Protein AF-R1DLD0-F1 (afdb_monomer)

Solvent-accessible surface area (backbone atoms only — not comparable to full-atom values): 15613 Å² total; per-residue (Å²): 127,49,38,36,36,58,40,58,62,49,71,42,77,90,39,54,51,86,84,43,58,62,57,53,52,49,51,52,50,54,50,11,50,52,32,87,43,88,76,77,38,88,61,72,47,75,46,39,61,82,86,69,41,66,67,82,63,40,67,96,78,72,38,72,64,52,74,65,46,48,50,53,27,52,53,54,61,70,41,46,35,52,55,47,25,37,62,74,34,30,35,42,27,40,60,48,79,60,89,88,72,52,67,91,77,53,62,90,86,37,68,66,66,55,33,85,38,23,38,66,40,39,48,44,50,48,29,37,34,59,46,25,46,53,84,35,41,32,31,58,48,55,62,63,82,98,61,87,56,40,28,63,63,43,41,56,56,18,38,51,84,34,82,55,58,63,56,64,50,58,68,58,43,48,60,55,48,70,78,29,48,58,90,58,49,84,67,46,49,65,51,50,47,53,39,48,38,52,33,47,56,54,51,39,42,65,28,43,51,39,51,51,47,49,27,62,36,32,35,70,42,35,35,45,41,19,51,40,31,50,71,53,48,25,54,46,23,29,34,43,35,43,22,68,40,60,58,45,68,68,10,42,49,37,37,22,52,23,48,66,76,52,24,33,71,48,42,42,38,39,30,36,81,74,76,53,65,63,34,52,51,41,30,57,76,65,64,29,44,79,47,78,115

Radius of gyration: 20.27 Å; Cα contacts (8 Å, |Δi|>4): 512; chains: 1; bounding box: 47×44×55 Å

InterPro domains:
  IPR032675 Leucine-rich repeat domain superfamily [G3DSA:3.80.10.10] (200-285)

Secondary structure (DSSP, 8-state):
--EEEEE---SSSS-S-TTSHHHHHHHHHHHHHHSSSTTS-S--EEE-HHHHSPPPPBGGGTB---HHHHHHHHHHHHHHHHHHHSTT-EEEE--SPPTT--GGGSPTT-----GGGBHHHHHHHHHHHTT--GGGEEEGGGPPTTPPP-HHHHHHHHH-TT-SPPP--HHHHHHHHHTSB-SSHHHHHHHHHHHHHHHHHHHHHH-SEEE--SS---HHHHHHHHHHHHTT--TT--EEE-TTS---HHHHHHHHHHHHTT-STT--EEE-S---HHHHHHHHHHT-EEE--

Sequence (293 aa):
LPVAALSYPWLTKDHPDPLGANLTRVARALKALLTDNNGMITRLGVFWDFGSLHQHPDPPNGVLRTEEQNALFKQGLGCLGTLYSHKHTWVLRLTSFPDGHKAEEQAEGTNVAKYFHRGWCFTEQCWAGLTKAGYLSLDLGKMRDGVKYDCDSLIDDCTQAGGRRPPLLPSAFAAELEKKSFTNGKDDKPLVKRLYEAAFNEQFGKATALLYQDLGWGDAEAAQLAEVLASGAAPRLETLYLNENEIGDEGCKALAAALKEGAAPSLKARVDNTEQPELVAVCKKRGIHLSRF

Foldseek 3Di:
DAEEEEQEAQLAPPGRCPPCQVVVLVVLLVVQQCPPPVPPDPDYHYHDPVVNAQDDADVVVPRDADPVSVVRRVVVLLCLLVQLQPQRHAYEYAQDDDPPRDLVPYD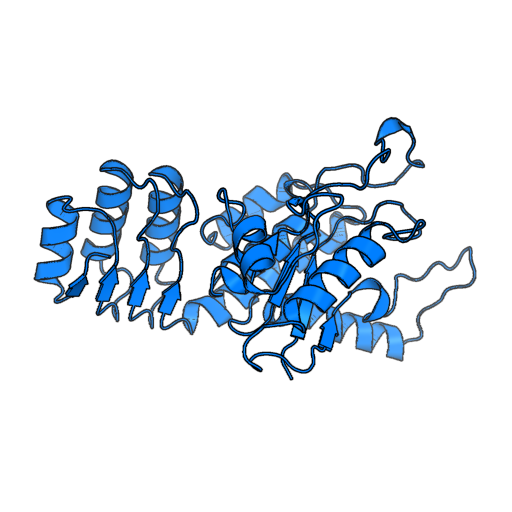PLRDSDGQCQALRSVLSLLSNQQAYALLRYFHSNQDDPPDRHHSVNRSVRRSADQPRAHHADLVRSLVSSVRHDDSPCVPVSVVSSVSSNVSLLVNQCPHQEHHQARNQDELVRLLRNLVCQLVQSRQNHAEYEHANYHYDLNSLVSNLVSLQNCGNVNHAEYEYDDPNPSSVVSCVVSNHHYDYD

Nearest PDB structures (foldseek):
  4k17-assembly1_A  TM=6.949E-01  e=1.358E-02  Mus musculus
  4z8g-assembly1_A  TM=6.742E-01  e=2.538E-02  Homo sapiens
  4kxf-assembly5_H  TM=3.199E-01  e=4.001E-02  Mus musculus
  4kxf-assembly4_F  TM=3.322E-01  e=8.382E-02  Mus musculus
  4kxf-assembly6_L  TM=3.172E-01  e=6.676E-02  Mus musculus

pLDDT: mean 92.96, std 5.92, range [58.47, 98.5]

Organism: Emiliania huxleyi (NCBI:txid2903)

Mean predicted aligned error: 4.26 Å

Structure (mmCIF, N/CA/C/O backbone):
data_AF-R1DLD0-F1
#
_entry.id   AF-R1DLD0-F1
#
loop_
_atom_site.group_PDB
_atom_site.id
_atom_site.type_symbol
_atom_site.label_atom_id
_atom_site.label_alt_id
_atom_site.label_comp_id
_atom_site.label_asym_id
_atom_site.label_entity_id
_atom_site.label_seq_id
_atom_site.pdbx_PDB_ins_code
_atom_site.Cartn_x
_atom_site.Cartn_y
_atom_site.Cartn_z
_atom_site.occupancy
_atom_site.B_iso_or_equiv
_atom_site.auth_seq_id
_atom_site.auth_comp_id
_atom_site.auth_asym_id
_atom_site.auth_atom_id
_atom_site.pdbx_PDB_model_num
ATOM 1 N N . LEU A 1 1 ? -12.481 6.623 -14.554 1.00 83.50 1 LEU A N 1
ATOM 2 C CA . LEU A 1 1 ? -11.675 5.476 -15.026 1.00 83.50 1 LEU A CA 1
ATOM 3 C C . LEU A 1 1 ? -10.803 5.017 -13.863 1.00 83.50 1 LEU A C 1
ATOM 5 O O . LEU A 1 1 ? -10.078 5.869 -13.358 1.00 83.50 1 LEU A O 1
ATOM 9 N N . PRO A 1 2 ? -10.892 3.762 -13.391 1.00 90.88 2 PRO A N 1
ATOM 10 C CA . PRO A 1 2 ? -9.965 3.251 -12.384 1.00 90.88 2 PRO A CA 1
ATOM 11 C C . PRO A 1 2 ? -8.536 3.184 -12.947 1.00 90.88 2 PRO A C 1
ATOM 13 O O . PRO A 1 2 ? -8.346 2.990 -14.150 1.00 90.88 2 PRO A O 1
ATOM 16 N N . VAL A 1 3 ? -7.537 3.376 -12.085 1.00 95.19 3 VAL A N 1
ATOM 17 C CA . VAL A 1 3 ? -6.113 3.381 -12.457 1.00 95.19 3 VAL A CA 1
ATOM 18 C C . VAL A 1 3 ? -5.395 2.255 -11.724 1.00 95.19 3 VAL A C 1
ATOM 20 O O . VAL A 1 3 ? -5.633 2.070 -10.533 1.00 95.19 3 VAL A O 1
ATOM 23 N N . ALA A 1 4 ? -4.522 1.533 -12.423 1.00 96.69 4 ALA A N 1
ATOM 24 C CA . ALA A 1 4 ? -3.599 0.553 -11.869 1.00 96.69 4 ALA A CA 1
ATOM 25 C C . ALA A 1 4 ? -2.161 1.073 -11.958 1.00 96.69 4 ALA A C 1
ATOM 27 O O . ALA A 1 4 ? -1.644 1.269 -13.054 1.00 96.69 4 ALA A O 1
ATOM 28 N N . ALA A 1 5 ? -1.533 1.309 -10.810 1.00 97.81 5 ALA A N 1
ATOM 29 C CA . ALA A 1 5 ? -0.138 1.705 -10.688 1.00 97.81 5 ALA A CA 1
ATOM 30 C C . ALA A 1 5 ? 0.748 0.476 -10.448 1.00 97.81 5 ALA A C 1
ATOM 32 O O . ALA A 1 5 ? 0.432 -0.365 -9.602 1.00 97.81 5 ALA A O 1
ATOM 33 N N . LEU A 1 6 ? 1.849 0.365 -11.189 1.00 97.94 6 LEU A N 1
ATOM 34 C CA . LEU A 1 6 ? 2.792 -0.744 -11.060 1.00 97.94 6 LEU A CA 1
ATOM 35 C C . LEU A 1 6 ? 3.939 -0.381 -10.127 1.00 97.94 6 LEU A C 1
ATOM 37 O O . LEU A 1 6 ? 4.664 0.563 -10.401 1.00 97.94 6 LEU A O 1
ATOM 41 N N . SER A 1 7 ? 4.161 -1.189 -9.095 1.00 97.25 7 SER A N 1
ATOM 42 C CA . SER A 1 7 ? 5.355 -1.104 -8.253 1.00 97.25 7 SER A CA 1
ATOM 43 C C . SER A 1 7 ? 6.247 -2.307 -8.514 1.00 97.25 7 SER A C 1
ATOM 45 O O . SER A 1 7 ? 5.821 -3.452 -8.343 1.00 97.25 7 SER A O 1
ATOM 47 N N . TYR A 1 8 ? 7.482 -2.076 -8.947 1.00 96.44 8 TYR A N 1
ATOM 48 C CA . TYR A 1 8 ? 8.338 -3.154 -9.432 1.00 96.44 8 TYR A CA 1
ATOM 49 C C . TYR A 1 8 ? 9.828 -2.791 -9.359 1.00 96.44 8 TYR A C 1
ATOM 51 O O . TYR A 1 8 ? 10.192 -1.614 -9.392 1.00 96.44 8 TYR A O 1
ATOM 59 N N . PRO A 1 9 ? 10.722 -3.788 -9.252 1.00 94.44 9 PRO A N 1
ATOM 60 C CA . PRO A 1 9 ? 12.151 -3.559 -9.331 1.00 94.44 9 PRO A CA 1
ATOM 61 C C . PRO A 1 9 ? 12.578 -3.466 -10.800 1.00 94.44 9 PRO A C 1
ATOM 63 O O . PRO A 1 9 ? 12.218 -4.319 -11.608 1.00 94.44 9 PRO A O 1
ATOM 66 N N . TRP A 1 10 ? 13.408 -2.482 -11.143 1.00 93.75 10 TRP A N 1
ATOM 67 C CA . TRP A 1 10 ? 14.125 -2.518 -12.418 1.00 93.75 10 TRP A CA 1
ATOM 68 C C . TRP A 1 10 ? 15.053 -3.737 -12.457 1.00 93.75 10 TRP A C 1
ATOM 70 O O . TRP A 1 10 ? 15.881 -3.901 -11.552 1.00 93.75 10 TRP A O 1
ATOM 80 N N . LEU A 1 11 ? 14.894 -4.583 -13.480 1.00 93.06 11 LEU A N 1
ATOM 81 C CA . LEU A 1 11 ? 15.682 -5.808 -13.646 1.00 93.06 11 LEU A CA 1
ATOM 82 C C . LEU A 1 11 ? 17.113 -5.528 -14.104 1.00 93.06 11 LEU A C 1
ATOM 84 O O . LEU A 1 11 ? 18.017 -6.264 -13.734 1.00 93.06 11 LEU A O 1
ATOM 88 N N . THR A 1 12 ? 17.323 -4.464 -14.876 1.00 90.62 12 THR A N 1
ATOM 89 C CA . THR A 1 12 ? 18.653 -4.034 -15.328 1.00 90.62 12 THR A CA 1
ATOM 90 C C . THR A 1 12 ? 18.823 -2.536 -15.124 1.00 90.62 12 THR A C 1
ATOM 92 O O . THR A 1 12 ? 17.862 -1.835 -14.803 1.00 90.62 12 THR A O 1
ATOM 95 N N . LYS A 1 13 ? 20.047 -2.038 -15.307 1.00 85.88 13 LYS A N 1
ATOM 96 C CA . LYS A 1 13 ? 20.347 -0.604 -15.258 1.00 85.88 13 LYS A CA 1
ATOM 97 C C . LYS A 1 13 ? 19.586 0.199 -16.321 1.00 85.88 13 LYS A C 1
ATOM 99 O O . LYS A 1 13 ? 19.064 1.262 -16.000 1.00 85.88 13 LYS A O 1
ATOM 104 N N . ASP A 1 14 ? 19.520 -0.314 -17.547 1.00 84.44 14 ASP A N 1
ATOM 105 C CA . ASP A 1 14 ? 19.073 0.470 -18.706 1.00 84.44 14 ASP A CA 1
ATOM 106 C C . ASP A 1 14 ? 17.590 0.264 -19.031 1.00 84.44 14 ASP A C 1
ATOM 108 O O . ASP A 1 14 ? 16.941 1.151 -19.581 1.00 84.44 14 ASP A O 1
ATOM 112 N N . HIS A 1 15 ? 17.032 -0.897 -18.677 1.00 90.06 15 HIS A N 1
ATOM 113 C CA . HIS A 1 15 ? 15.625 -1.196 -18.913 1.00 90.06 15 HIS A CA 1
ATOM 114 C C . HIS A 1 15 ? 14.999 -1.967 -17.740 1.00 90.06 15 HIS A C 1
ATOM 116 O O . HIS A 1 15 ? 15.596 -2.927 -17.230 1.00 90.06 15 HIS A O 1
ATOM 122 N N . PRO A 1 16 ? 13.771 -1.615 -17.321 1.00 92.81 16 PRO A N 1
ATOM 123 C CA . PRO A 1 16 ? 13.126 -2.271 -16.193 1.00 92.81 16 PRO A CA 1
ATOM 124 C C . PRO A 1 16 ? 12.746 -3.729 -16.449 1.00 92.81 16 PRO A C 1
ATOM 126 O O . PRO A 1 16 ? 12.697 -4.501 -15.500 1.00 92.81 16 PRO A O 1
ATOM 129 N N . ASP A 1 17 ? 12.462 -4.103 -17.697 1.00 94.62 17 ASP A N 1
ATOM 130 C CA . ASP A 1 17 ? 12.002 -5.446 -18.079 1.00 94.62 17 ASP A CA 1
ATOM 131 C C . ASP A 1 17 ? 12.454 -5.835 -19.503 1.00 94.62 17 ASP A C 1
ATOM 133 O O . ASP A 1 17 ? 11.646 -5.839 -20.430 1.00 94.62 17 ASP A O 1
ATOM 137 N N . PRO A 1 18 ? 13.760 -6.056 -19.743 1.00 92.56 18 PRO A N 1
ATOM 138 C CA . PRO A 1 18 ? 14.314 -6.190 -21.099 1.00 92.56 18 PRO A CA 1
ATOM 139 C C . PRO A 1 18 ? 13.765 -7.388 -21.886 1.00 92.56 18 PRO A C 1
ATOM 141 O O . PRO A 1 18 ? 13.748 -7.356 -23.112 1.00 92.56 18 PRO A O 1
ATOM 144 N N . LEU A 1 19 ? 13.310 -8.436 -21.193 1.00 93.38 19 LEU A N 1
ATOM 145 C CA . LEU A 1 19 ? 12.756 -9.647 -21.805 1.00 93.38 19 LEU A CA 1
ATOM 146 C C . LEU A 1 19 ? 11.218 -9.681 -21.788 1.00 93.38 19 LEU A C 1
ATOM 148 O O . LEU A 1 19 ? 10.627 -10.662 -22.231 1.00 93.38 19 LEU A O 1
ATOM 152 N N . GLY A 1 20 ? 10.554 -8.638 -21.273 1.00 94.50 20 GLY A N 1
ATOM 153 C CA . GLY A 1 20 ? 9.089 -8.562 -21.233 1.00 94.50 20 GLY A CA 1
ATOM 154 C C . GLY A 1 20 ? 8.421 -9.555 -20.270 1.00 94.50 20 GLY A C 1
ATOM 155 O O . GLY A 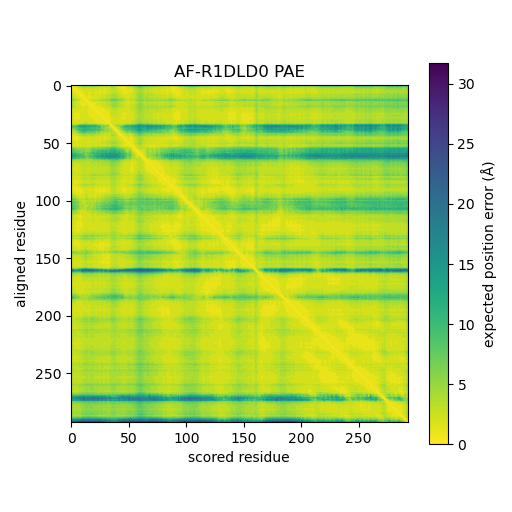1 20 ? 7.235 -9.872 -20.427 1.00 94.50 20 GLY A O 1
ATOM 156 N N . ALA A 1 21 ? 9.157 -10.089 -19.293 1.00 93.69 21 ALA A N 1
ATOM 157 C CA . ALA A 1 21 ? 8.639 -11.094 -18.370 1.00 93.69 21 ALA A CA 1
ATOM 158 C C . ALA A 1 21 ? 7.637 -10.476 -17.380 1.00 93.69 21 ALA A C 1
ATOM 160 O O . ALA A 1 21 ? 6.546 -11.019 -17.167 1.00 93.69 21 ALA A O 1
ATOM 161 N N . ASN A 1 22 ? 7.958 -9.296 -16.839 1.00 94.81 22 ASN A N 1
ATOM 162 C CA . ASN A 1 22 ? 7.040 -8.542 -15.987 1.00 94.81 22 ASN A CA 1
ATOM 163 C C . ASN A 1 22 ? 5.834 -8.032 -16.787 1.00 94.81 22 ASN A C 1
ATOM 165 O O . ASN A 1 22 ? 4.707 -8.141 -16.306 1.00 94.81 22 ASN A O 1
ATOM 169 N N . LEU A 1 23 ? 6.035 -7.556 -18.022 1.00 95.88 23 LEU A N 1
ATOM 170 C CA . LEU A 1 23 ? 4.953 -7.162 -18.929 1.00 95.88 23 LEU A CA 1
ATOM 171 C C . LEU A 1 23 ? 3.974 -8.317 -19.162 1.00 95.88 23 LEU A C 1
ATOM 173 O O . LEU A 1 23 ? 2.765 -8.122 -19.064 1.00 95.88 23 LEU A O 1
ATOM 177 N N . THR A 1 24 ? 4.480 -9.526 -19.414 1.00 95.75 24 THR A N 1
ATOM 178 C CA . THR A 1 24 ? 3.646 -10.722 -19.612 1.00 95.75 24 THR A CA 1
ATOM 179 C C . THR A 1 24 ? 2.811 -11.035 -18.369 1.00 95.75 24 THR A C 1
ATOM 181 O O . THR A 1 24 ? 1.606 -11.286 -18.469 1.00 95.75 24 THR A O 1
ATOM 184 N N . ARG A 1 25 ? 3.423 -10.977 -17.180 1.00 96.31 25 ARG A N 1
ATOM 185 C CA . ARG A 1 25 ? 2.734 -11.195 -15.899 1.00 96.31 25 ARG A CA 1
ATOM 186 C C . ARG A 1 25 ? 1.662 -10.130 -15.641 1.00 96.31 25 ARG A C 1
ATOM 188 O O . ARG A 1 25 ? 0.521 -10.473 -15.334 1.00 96.31 25 ARG A O 1
ATOM 195 N N . VAL A 1 26 ? 1.990 -8.856 -15.850 1.00 96.81 26 VAL A N 1
ATOM 196 C CA . VAL A 1 26 ? 1.054 -7.728 -15.717 1.00 96.81 26 VAL A CA 1
ATOM 197 C C . VAL A 1 26 ? -0.095 -7.844 -16.718 1.00 96.81 26 VAL A C 1
ATOM 199 O O . VAL A 1 26 ? -1.246 -7.661 -16.339 1.00 96.81 26 VAL A O 1
ATOM 202 N N . ALA A 1 27 ? 0.170 -8.213 -17.973 1.00 96.12 27 ALA A N 1
ATOM 203 C CA . ALA A 1 27 ? -0.868 -8.394 -18.986 1.00 96.12 27 ALA A CA 1
ATOM 204 C C . ALA A 1 27 ? -1.858 -9.509 -18.610 1.00 96.12 27 ALA A C 1
ATOM 206 O O . ALA A 1 27 ? -3.066 -9.339 -18.782 1.00 96.12 27 ALA A O 1
ATOM 207 N N . ARG A 1 28 ? -1.370 -10.626 -18.046 1.00 96.25 28 ARG A N 1
ATOM 208 C CA . ARG A 1 28 ? -2.227 -11.697 -17.504 1.00 96.25 28 ARG A CA 1
ATOM 209 C C . ARG A 1 28 ? -3.109 -11.181 -16.365 1.00 96.25 28 ARG A C 1
ATOM 211 O O . ARG A 1 28 ? -4.312 -11.426 -16.395 1.00 96.25 28 ARG A O 1
ATOM 218 N N . ALA A 1 29 ? -2.535 -10.440 -15.417 1.00 95.94 29 ALA A N 1
ATOM 219 C CA . ALA A 1 29 ? -3.273 -9.858 -14.296 1.00 95.94 29 ALA A CA 1
ATOM 220 C C . ALA A 1 29 ? -4.334 -8.848 -14.763 1.00 95.94 29 ALA A C 1
ATOM 222 O O . ALA A 1 29 ? -5.493 -8.946 -14.377 1.00 95.94 29 ALA A O 1
ATOM 223 N N . LEU A 1 30 ? -3.980 -7.917 -15.654 1.00 95.50 30 LEU A N 1
ATOM 224 C CA . LEU A 1 30 ? -4.922 -6.940 -16.208 1.00 95.50 30 LEU A CA 1
ATOM 225 C C . LEU A 1 30 ? -6.053 -7.617 -16.988 1.00 95.50 30 LEU A C 1
ATOM 227 O O . LEU A 1 30 ? -7.200 -7.195 -16.885 1.00 95.50 30 LEU A O 1
ATOM 231 N N . LYS A 1 31 ? -5.754 -8.682 -17.743 1.00 94.75 31 LYS A N 1
ATOM 232 C CA . LYS A 1 31 ? -6.784 -9.465 -18.432 1.00 94.75 31 LYS A CA 1
ATOM 233 C C . LYS A 1 31 ? -7.738 -10.123 -17.437 1.00 94.75 31 LYS A C 1
ATOM 235 O O . LYS A 1 31 ? -8.943 -10.039 -17.647 1.00 94.75 31 LYS A O 1
ATOM 240 N N . ALA A 1 32 ? -7.217 -10.732 -16.374 1.00 94.69 32 ALA A N 1
ATOM 241 C CA . ALA A 1 32 ? -8.025 -11.329 -15.314 1.00 94.69 32 ALA A CA 1
ATOM 242 C C . ALA A 1 32 ? -8.904 -10.278 -14.614 1.00 94.69 32 ALA A C 1
ATOM 244 O O . ALA A 1 32 ? -10.106 -10.474 -14.514 1.00 94.69 32 ALA A O 1
ATOM 245 N N . LEU A 1 33 ? -8.356 -9.106 -14.273 1.00 93.69 33 LEU A N 1
ATOM 246 C CA . LEU A 1 33 ? -9.124 -7.999 -13.686 1.00 93.69 33 LEU A CA 1
ATOM 247 C C . LEU A 1 33 ? -10.232 -7.457 -14.592 1.00 93.69 33 LEU A C 1
ATOM 249 O O . LEU A 1 33 ? -11.161 -6.845 -14.081 1.00 93.69 33 LEU A O 1
ATOM 253 N N . LEU A 1 34 ? -10.136 -7.623 -15.914 1.00 91.62 34 LEU A N 1
ATOM 254 C CA . LEU A 1 34 ? -11.151 -7.193 -16.887 1.00 91.62 34 LEU A CA 1
ATOM 255 C C . LEU A 1 34 ? -12.127 -8.316 -17.278 1.00 91.62 34 LEU A C 1
ATOM 257 O O . LEU A 1 34 ? -13.114 -8.044 -17.959 1.00 91.62 34 LEU A O 1
ATOM 261 N N . THR A 1 35 ? -11.849 -9.561 -16.887 1.00 86.38 35 THR A N 1
ATOM 262 C CA . THR A 1 35 ? -12.631 -10.748 -17.257 1.00 86.38 35 THR A CA 1
ATOM 263 C C . THR A 1 35 ? -13.429 -11.223 -16.046 1.00 86.38 35 THR A C 1
ATOM 265 O O . THR A 1 35 ? -12.899 -11.267 -14.943 1.00 86.38 35 THR A O 1
ATOM 268 N N . ASP A 1 36 ? -14.700 -11.571 -16.245 1.00 73.62 36 ASP A N 1
ATOM 269 C CA . ASP A 1 36 ? -15.553 -12.207 -15.228 1.00 73.62 36 ASP A CA 1
ATOM 270 C C . ASP A 1 36 ? -15.648 -11.449 -13.881 1.00 73.62 36 ASP A C 1
ATOM 272 O O . ASP A 1 36 ? -15.878 -12.032 -12.833 1.00 73.62 36 ASP A O 1
ATOM 276 N N . ASN A 1 37 ? -15.530 -10.115 -13.906 1.00 78.31 37 ASN A N 1
ATOM 277 C CA . ASN A 1 37 ? -15.595 -9.239 -12.723 1.00 78.31 37 ASN A CA 1
ATOM 278 C C . ASN A 1 37 ? -16.998 -8.661 -12.441 1.00 78.31 37 ASN A C 1
ATOM 280 O O . ASN A 1 37 ? -17.125 -7.558 -11.906 1.00 78.31 37 ASN A O 1
ATOM 284 N N . ASN A 1 38 ? -18.061 -9.327 -12.901 1.00 79.69 38 ASN A N 1
ATOM 285 C CA . ASN A 1 38 ? -19.448 -8.836 -12.830 1.00 79.69 38 ASN A CA 1
ATOM 286 C C . ASN A 1 38 ? -19.677 -7.430 -13.432 1.00 79.69 38 ASN A C 1
ATOM 288 O O . ASN A 1 38 ? -20.597 -6.713 -13.038 1.00 79.69 38 ASN A O 1
ATOM 292 N N . GLY A 1 39 ? -18.842 -7.009 -14.387 1.00 79.19 39 GLY A N 1
ATOM 293 C CA . GLY A 1 39 ? -18.913 -5.685 -15.008 1.00 79.19 39 GLY A CA 1
ATOM 294 C C . GLY A 1 39 ? -18.355 -4.552 -14.142 1.00 79.19 39 GLY A C 1
ATOM 295 O O . GLY A 1 39 ? -18.491 -3.387 -14.518 1.00 79.19 39 GLY A O 1
ATOM 296 N N . MET A 1 40 ? -17.707 -4.862 -13.012 1.00 79.94 40 MET A N 1
ATOM 297 C CA . MET A 1 40 ? -17.119 -3.864 -12.113 1.00 79.94 40 MET A CA 1
ATOM 298 C C . MET A 1 40 ? -16.028 -3.033 -12.795 1.00 79.94 40 MET A C 1
ATOM 300 O O . MET A 1 40 ? -15.900 -1.836 -12.527 1.00 79.94 40 MET A O 1
ATOM 304 N N . ILE A 1 41 ? -15.231 -3.654 -13.671 1.00 83.81 41 ILE A N 1
ATOM 305 C CA . ILE A 1 41 ? -14.101 -3.001 -14.334 1.00 83.81 41 ILE A CA 1
ATOM 306 C C . ILE A 1 41 ? -14.114 -3.346 -15.819 1.00 83.81 41 ILE A C 1
ATOM 308 O O . ILE A 1 41 ? -13.716 -4.424 -16.240 1.00 83.81 41 ILE A O 1
ATOM 312 N N . THR A 1 42 ? -14.534 -2.402 -16.650 1.00 87.31 42 THR A N 1
ATOM 313 C CA . THR A 1 42 ? -14.539 -2.585 -18.112 1.00 87.31 42 THR A CA 1
ATOM 314 C C . THR A 1 42 ? -13.335 -1.940 -18.792 1.00 87.31 42 THR A C 1
ATOM 316 O O . THR A 1 42 ? -13.043 -2.213 -19.954 1.00 87.31 42 THR A O 1
ATOM 319 N N . ARG A 1 43 ? -12.617 -1.066 -18.075 1.00 91.19 43 ARG A N 1
ATOM 320 C CA . ARG A 1 43 ? -11.432 -0.362 -18.568 1.00 91.19 43 ARG A CA 1
ATOM 321 C C . ARG A 1 43 ? -10.554 0.087 -17.406 1.00 91.19 43 ARG A C 1
ATOM 323 O O . ARG A 1 43 ? -11.071 0.573 -16.401 1.00 91.19 43 ARG A O 1
ATOM 330 N N . LEU A 1 44 ? -9.238 0.007 -17.588 1.00 91.81 44 LEU A N 1
ATOM 331 C CA . LEU A 1 44 ? -8.231 0.479 -16.638 1.00 91.81 44 LEU A CA 1
ATOM 332 C C . LEU A 1 44 ? -7.247 1.418 -17.334 1.00 91.81 44 LEU A C 1
ATOM 334 O O . LEU A 1 44 ? -6.797 1.139 -18.444 1.00 91.81 44 LEU A O 1
ATOM 338 N N . GLY A 1 45 ? -6.912 2.529 -16.680 1.00 95.75 45 GLY A N 1
ATOM 339 C CA . GLY A 1 45 ? -5.681 3.254 -16.987 1.00 95.75 45 GLY A CA 1
ATOM 340 C C . GLY A 1 45 ? -4.513 2.550 -16.303 1.00 95.75 45 GLY A C 1
ATOM 341 O O . GLY A 1 45 ? -4.642 2.171 -15.143 1.00 95.75 45 GLY A O 1
ATOM 342 N N . VAL A 1 46 ? -3.389 2.367 -16.990 1.00 96.50 46 VAL A N 1
ATOM 343 C CA . VAL A 1 46 ? -2.187 1.770 -16.391 1.00 96.50 46 VAL A CA 1
ATOM 344 C C . VAL A 1 46 ? -1.149 2.863 -16.213 1.00 96.50 46 VAL A C 1
ATOM 346 O O . VAL A 1 46 ? -0.722 3.475 -17.188 1.00 96.50 46 VAL A O 1
ATOM 349 N N . PHE A 1 47 ? -0.759 3.104 -14.966 1.00 97.44 47 PHE A N 1
ATOM 350 C CA . PHE A 1 47 ? 0.415 3.893 -14.644 1.00 97.44 47 PHE A CA 1
ATOM 351 C C . PHE A 1 47 ? 1.603 2.952 -14.470 1.00 97.44 47 PHE A C 1
ATOM 353 O O . PHE A 1 47 ? 1.719 2.223 -13.484 1.00 97.44 47 PHE A O 1
ATOM 360 N N . TRP A 1 48 ? 2.484 2.987 -15.457 1.00 96.00 48 TRP A N 1
ATOM 361 C CA . TRP A 1 48 ? 3.789 2.345 -15.424 1.00 96.00 48 TRP A CA 1
ATOM 362 C C . TRP A 1 48 ? 4.818 3.460 -15.523 1.00 96.00 48 TRP A C 1
ATOM 364 O O . TRP A 1 48 ? 4.953 4.040 -16.595 1.00 96.00 48 TRP A O 1
ATOM 374 N N . ASP A 1 49 ? 5.495 3.806 -14.429 1.00 94.00 49 ASP A N 1
ATOM 375 C CA . ASP A 1 49 ? 6.421 4.949 -14.346 1.00 94.00 49 ASP A CA 1
ATOM 376 C C . ASP A 1 49 ? 7.397 5.049 -15.539 1.00 94.00 49 ASP A C 1
ATOM 378 O O . ASP A 1 49 ? 7.537 6.127 -16.112 1.00 94.00 49 ASP A O 1
ATOM 382 N N . PHE A 1 50 ? 7.975 3.933 -15.994 1.00 93.38 50 PHE A N 1
ATOM 383 C CA . PHE A 1 50 ? 8.861 3.869 -17.157 1.00 93.38 50 PHE A CA 1
ATOM 384 C C . PHE A 1 50 ? 8.183 4.351 -18.450 1.00 93.38 50 PHE A C 1
ATOM 386 O O . PHE A 1 50 ? 8.763 5.112 -19.219 1.00 93.38 50 PHE A O 1
ATOM 393 N N . GLY A 1 51 ? 6.931 3.943 -18.674 1.00 92.56 51 GLY A N 1
ATOM 394 C CA . GLY A 1 51 ? 6.138 4.351 -19.839 1.00 92.56 51 GLY A CA 1
ATOM 395 C C . GLY A 1 51 ? 5.318 5.631 -19.640 1.00 92.56 51 GLY A C 1
ATOM 396 O O . GLY A 1 51 ? 4.768 6.153 -20.604 1.00 92.56 51 GLY A O 1
ATOM 397 N N . SER A 1 52 ? 5.205 6.127 -18.405 1.00 95.25 52 SER A N 1
ATOM 398 C CA . SER A 1 52 ? 4.294 7.224 -18.031 1.00 95.25 52 SER A CA 1
ATOM 399 C C . SER A 1 52 ? 5.025 8.512 -17.651 1.00 95.25 52 SER A C 1
ATOM 401 O O . SER A 1 52 ? 4.402 9.571 -17.611 1.00 95.25 52 SER A O 1
ATOM 403 N N . LEU A 1 53 ? 6.325 8.440 -17.353 1.00 94.62 53 LEU A N 1
ATOM 404 C CA . LEU A 1 53 ? 7.171 9.576 -16.991 1.00 94.62 53 LEU A CA 1
ATOM 405 C C . LEU A 1 53 ? 8.347 9.715 -17.967 1.00 94.62 53 LEU A C 1
ATOM 407 O O . LEU A 1 53 ? 8.808 8.739 -18.557 1.00 94.62 53 LEU A O 1
ATOM 411 N N . HIS A 1 54 ? 8.880 10.932 -18.111 1.00 93.25 54 HIS A N 1
ATOM 412 C CA . HIS A 1 54 ? 10.104 11.139 -18.889 1.00 93.25 54 HIS A CA 1
ATOM 413 C C . HIS A 1 54 ? 11.317 10.545 -18.169 1.00 93.25 54 HIS A C 1
ATOM 415 O O . HIS A 1 54 ? 11.674 10.994 -17.076 1.00 93.25 54 HIS A O 1
ATOM 421 N N . GLN A 1 55 ? 11.969 9.582 -18.817 1.00 88.69 55 GLN A N 1
ATOM 422 C CA . GLN A 1 55 ? 13.096 8.840 -18.257 1.00 88.69 55 GLN A CA 1
ATOM 423 C C . GLN A 1 55 ? 14.327 9.714 -18.005 1.00 88.69 55 GLN A C 1
ATOM 425 O O . GLN A 1 55 ? 14.441 10.833 -18.516 1.00 88.69 55 GLN A O 1
ATOM 430 N N . HIS A 1 56 ? 15.225 9.217 -17.151 1.00 82.31 56 HIS A N 1
ATOM 431 C CA . HIS A 1 56 ? 16.450 9.928 -16.805 1.00 82.31 56 HIS A CA 1
ATOM 432 C C . HIS A 1 56 ? 17.259 10.231 -18.079 1.00 82.31 56 HIS A C 1
ATOM 434 O O . HIS A 1 56 ? 17.355 9.362 -18.945 1.00 82.31 56 HIS A O 1
ATOM 440 N N . PRO A 1 57 ? 17.839 11.438 -18.222 1.00 83.50 57 PRO A N 1
ATOM 441 C CA . PRO A 1 57 ? 18.719 11.728 -19.341 1.00 83.50 57 PRO A CA 1
ATOM 442 C C . PRO A 1 57 ? 19.905 10.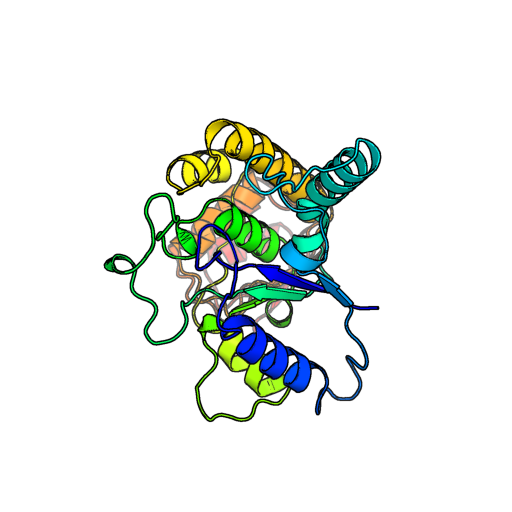765 -19.343 1.00 83.50 57 PRO A C 1
ATOM 444 O O . PRO A 1 57 ? 20.471 10.468 -18.289 1.00 83.50 57 PRO A O 1
ATOM 447 N N . ASP A 1 58 ? 20.310 10.359 -20.534 1.00 82.12 58 ASP A N 1
ATOM 448 C CA . ASP A 1 58 ? 21.523 9.606 -20.806 1.00 82.12 58 ASP A CA 1
ATOM 449 C C . ASP A 1 58 ? 22.310 10.340 -21.908 1.00 82.12 58 ASP A C 1
ATOM 451 O O . ASP A 1 58 ? 22.247 9.972 -23.086 1.00 82.12 58 ASP A O 1
ATOM 455 N N . PRO A 1 59 ? 23.002 11.447 -21.551 1.00 84.06 59 PRO A N 1
ATOM 456 C CA . PRO A 1 59 ? 23.770 12.241 -22.505 1.00 84.06 59 PRO A CA 1
ATOM 457 C C . PRO A 1 59 ? 24.800 11.430 -23.311 1.00 84.06 59 PRO A C 1
ATOM 459 O O . PRO A 1 59 ? 24.906 11.691 -24.510 1.00 84.06 59 PRO A O 1
ATOM 462 N N . PRO A 1 60 ? 25.524 10.446 -22.726 1.00 84.50 60 PRO A N 1
ATOM 463 C CA . PRO A 1 60 ? 26.399 9.549 -23.485 1.00 84.50 60 PRO A CA 1
ATOM 464 C C . PRO A 1 60 ? 25.719 8.849 -24.668 1.00 84.50 60 PRO A C 1
ATOM 466 O O . PRO A 1 60 ? 26.356 8.664 -25.701 1.00 84.50 60 PRO A O 1
ATOM 469 N N . ASN A 1 61 ? 24.430 8.521 -24.543 1.00 81.62 61 ASN A N 1
ATOM 470 C CA . ASN A 1 61 ? 23.633 7.882 -25.592 1.00 81.62 61 ASN A CA 1
ATOM 471 C C . ASN A 1 61 ? 22.698 8.862 -26.328 1.00 81.62 61 ASN A C 1
ATOM 473 O O . ASN A 1 61 ? 21.777 8.448 -27.031 1.00 81.62 61 ASN A O 1
ATOM 477 N N . GLY A 1 62 ? 22.919 10.174 -26.182 1.00 82.75 62 GLY A N 1
ATOM 478 C CA . GLY A 1 62 ? 22.145 11.212 -26.867 1.00 82.75 62 GLY A CA 1
ATOM 479 C C . GLY A 1 62 ? 20.723 11.414 -26.332 1.00 82.75 62 GLY A C 1
ATOM 480 O O . GLY A 1 62 ? 19.934 12.125 -26.955 1.00 82.75 62 GLY A O 1
ATOM 481 N N . VAL A 1 63 ? 20.377 10.828 -25.182 1.00 82.94 63 VAL A N 1
ATOM 482 C CA . VAL A 1 63 ? 19.056 10.983 -24.562 1.00 82.94 63 VAL A CA 1
ATOM 483 C C . VAL A 1 63 ? 19.086 12.185 -23.624 1.00 82.94 63 VAL A C 1
ATOM 485 O O . VAL A 1 63 ? 19.679 12.146 -22.548 1.00 82.94 63 VAL A O 1
ATOM 488 N N . LEU A 1 64 ? 18.420 13.271 -24.004 1.00 88.31 64 LEU A N 1
ATOM 489 C CA . LEU A 1 64 ? 18.292 14.475 -23.183 1.00 88.31 64 LEU A CA 1
ATOM 490 C C . LEU A 1 64 ? 16.819 14.801 -22.958 1.00 88.31 64 LEU A C 1
ATOM 492 O O . LEU A 1 64 ? 16.016 14.735 -23.885 1.00 88.31 64 LEU A O 1
ATOM 496 N N . ARG A 1 65 ? 16.472 15.196 -21.728 1.00 91.00 65 ARG A N 1
ATOM 497 C CA . ARG A 1 65 ? 15.159 15.786 -21.449 1.00 91.00 65 ARG A CA 1
ATOM 498 C C . ARG A 1 65 ? 15.179 17.272 -21.776 1.00 91.00 65 ARG A C 1
ATOM 500 O O . ARG A 1 65 ? 16.062 17.984 -21.293 1.00 91.00 65 ARG A O 1
ATOM 507 N N . THR A 1 66 ? 14.179 17.747 -22.516 1.00 93.38 66 THR A N 1
ATOM 508 C CA . THR A 1 66 ? 13.923 19.189 -22.655 1.00 93.38 66 THR A CA 1
ATOM 509 C C . THR A 1 66 ? 13.541 19.803 -21.302 1.00 93.38 66 THR A C 1
ATOM 511 O O . THR A 1 66 ? 13.206 19.096 -20.346 1.00 93.38 66 THR A O 1
ATOM 514 N N . GLU A 1 67 ? 13.577 21.131 -21.188 1.00 94.44 67 GLU A N 1
ATOM 515 C CA . GLU A 1 67 ? 13.121 21.828 -19.974 1.00 94.44 67 GLU A CA 1
ATOM 516 C C . GLU A 1 67 ? 11.660 21.498 -19.636 1.00 94.44 67 GLU A C 1
ATOM 518 O O . GLU A 1 67 ? 11.344 21.206 -18.481 1.00 94.44 67 GLU A O 1
ATOM 523 N N . GLU A 1 68 ? 10.794 21.445 -20.650 1.00 95.38 68 GLU A N 1
ATOM 524 C CA . GLU A 1 68 ? 9.391 21.049 -20.513 1.00 95.38 68 GLU A CA 1
ATOM 525 C C . GLU A 1 68 ? 9.254 19.605 -20.012 1.00 95.38 68 GLU A C 1
ATOM 527 O O . GLU A 1 68 ? 8.540 19.346 -19.044 1.00 95.38 68 GLU A O 1
ATOM 532 N N . GLN A 1 69 ? 10.003 18.662 -20.591 1.00 94.81 69 GLN A N 1
ATOM 533 C CA . GLN A 1 69 ? 9.996 17.264 -20.151 1.00 94.81 69 GLN A CA 1
ATOM 534 C C . GLN A 1 69 ? 10.497 17.112 -18.708 1.00 94.81 69 GLN A C 1
ATOM 536 O O . GLN A 1 69 ? 9.963 16.310 -17.940 1.00 94.81 69 GLN A O 1
ATOM 541 N N . ASN A 1 70 ? 11.502 17.896 -18.306 1.00 93.69 70 ASN A N 1
ATOM 542 C CA . ASN A 1 70 ? 11.972 17.937 -16.922 1.00 93.69 70 ASN A CA 1
ATOM 543 C C . ASN A 1 70 ? 10.901 18.496 -15.972 1.00 93.69 70 ASN A C 1
ATOM 545 O O . ASN A 1 70 ? 10.751 17.982 -14.860 1.00 93.69 70 ASN A O 1
ATOM 549 N N . ALA A 1 71 ? 10.155 19.524 -16.384 1.00 95.25 71 ALA A N 1
ATOM 550 C CA . ALA A 1 71 ? 9.053 20.077 -15.600 1.00 95.25 71 ALA A CA 1
ATOM 551 C C . ALA A 1 71 ? 7.916 19.055 -15.429 1.00 95.25 71 ALA A C 1
ATOM 553 O O . ALA A 1 71 ? 7.494 18.797 -14.300 1.00 95.25 71 ALA A O 1
ATOM 554 N N . LEU A 1 72 ? 7.499 18.399 -16.518 1.00 96.00 72 LEU A N 1
ATOM 555 C CA . LEU A 1 72 ? 6.481 17.344 -16.503 1.00 96.00 72 LEU A CA 1
ATOM 556 C C . LEU A 1 72 ? 6.910 16.139 -15.658 1.00 96.00 72 LEU A C 1
ATOM 558 O O . LEU A 1 72 ? 6.115 15.623 -14.874 1.00 96.00 72 LEU A O 1
ATOM 562 N N . PHE A 1 73 ? 8.178 15.724 -15.742 1.00 94.56 73 PHE A N 1
ATOM 563 C CA . PHE A 1 73 ? 8.712 14.670 -14.881 1.00 94.56 73 PHE A CA 1
ATOM 564 C C . PHE A 1 73 ? 8.622 15.044 -13.403 1.00 94.56 73 PHE A C 1
ATOM 566 O O . PHE A 1 73 ? 8.136 14.251 -12.604 1.00 94.56 73 PHE A O 1
ATOM 573 N N . LYS A 1 74 ? 9.061 16.253 -13.026 1.00 93.62 74 LYS A N 1
ATOM 574 C CA . LYS A 1 74 ? 8.995 16.722 -11.633 1.00 93.62 74 LYS A CA 1
ATOM 575 C C . LYS A 1 74 ? 7.553 16.789 -11.132 1.00 93.62 74 LYS A C 1
ATOM 577 O O . LYS A 1 74 ? 7.298 16.418 -9.987 1.00 93.62 74 LYS A O 1
ATOM 582 N N . GLN A 1 75 ? 6.624 17.226 -11.981 1.00 95.00 75 GLN A N 1
ATOM 583 C CA . GLN A 1 75 ? 5.199 17.238 -11.666 1.00 95.00 75 GLN A CA 1
ATOM 584 C C . GLN A 1 75 ? 4.671 15.817 -11.433 1.00 95.00 75 GLN A C 1
ATOM 586 O O . GLN A 1 75 ? 4.082 15.559 -10.387 1.00 95.00 75 GLN A O 1
ATOM 591 N N . GLY A 1 76 ? 4.937 14.883 -12.351 1.00 94.94 76 GLY A N 1
ATOM 592 C CA . GLY A 1 76 ? 4.525 13.484 -12.212 1.00 94.94 76 GLY A CA 1
ATOM 593 C C . GLY A 1 76 ? 5.130 12.809 -10.978 1.00 94.94 76 GLY A C 1
ATOM 594 O O . GLY A 1 76 ? 4.415 12.174 -10.204 1.00 94.94 76 GLY A O 1
ATOM 595 N N . LEU A 1 77 ? 6.424 13.030 -10.733 1.00 93.62 77 LEU A N 1
ATOM 596 C CA . LEU A 1 77 ? 7.140 12.530 -9.559 1.00 93.62 77 LEU A CA 1
ATOM 597 C C . LEU A 1 77 ? 6.532 13.058 -8.250 1.00 93.62 77 LEU A C 1
ATOM 599 O O . LEU A 1 77 ? 6.393 12.320 -7.276 1.00 93.62 77 LEU A O 1
ATOM 603 N N . GLY A 1 78 ? 6.115 14.328 -8.236 1.00 94.12 78 GLY A N 1
ATOM 604 C CA . GLY A 1 78 ? 5.423 14.946 -7.106 1.00 94.12 78 GLY A CA 1
ATOM 605 C C . GLY A 1 78 ? 4.058 14.325 -6.789 1.00 94.12 78 GLY A C 1
ATOM 606 O O . GLY A 1 78 ? 3.604 14.424 -5.651 1.00 94.12 78 GLY A O 1
ATOM 607 N N . CYS A 1 79 ? 3.424 13.656 -7.755 1.00 93.69 79 CYS A N 1
ATOM 608 C CA . CYS A 1 79 ? 2.104 13.042 -7.605 1.00 93.69 79 CYS A CA 1
ATOM 609 C C . CYS A 1 79 ? 2.140 11.553 -7.226 1.00 93.69 79 CYS A C 1
ATOM 611 O O . CYS A 1 79 ? 1.082 11.000 -6.916 1.00 93.69 79 CYS A O 1
ATOM 613 N N . LEU A 1 80 ? 3.311 10.897 -7.221 1.00 96.06 80 LEU A N 1
ATOM 614 C CA . LEU A 1 80 ? 3.407 9.455 -6.940 1.00 96.06 80 LEU A CA 1
ATOM 615 C C . LEU A 1 80 ? 2.795 9.090 -5.589 1.00 96.06 80 LEU A C 1
ATOM 617 O O . LEU A 1 80 ? 2.022 8.137 -5.503 1.00 96.06 80 LEU A O 1
ATOM 621 N N . GLY A 1 81 ? 3.083 9.891 -4.558 1.00 95.62 81 GLY A N 1
ATOM 622 C CA . GLY A 1 81 ? 2.537 9.688 -3.222 1.00 95.62 81 GLY A CA 1
ATOM 623 C C . GLY A 1 81 ? 1.017 9.587 -3.253 1.00 95.62 81 GLY A C 1
ATOM 624 O O . GLY A 1 81 ? 0.471 8.578 -2.819 1.00 95.62 81 GLY A O 1
ATOM 625 N N . THR A 1 82 ? 0.329 10.567 -3.844 1.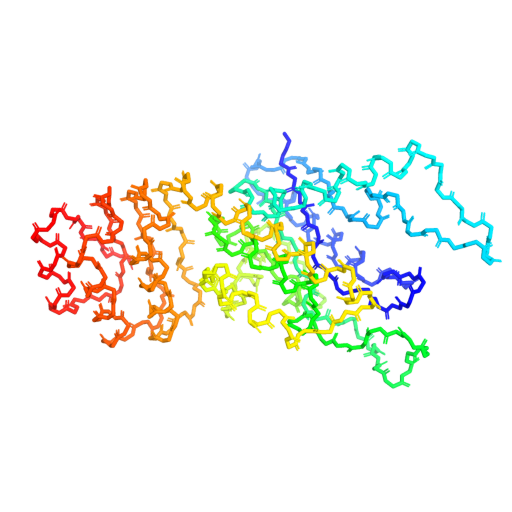00 93.44 82 THR A N 1
ATOM 626 C CA . THR A 1 82 ? -1.130 10.539 -4.021 1.00 93.44 82 THR A CA 1
ATOM 627 C C . THR A 1 82 ? -1.568 9.339 -4.853 1.00 93.44 82 THR A C 1
ATOM 629 O O . THR A 1 82 ? -2.471 8.624 -4.437 1.00 93.44 82 THR A O 1
ATOM 632 N N . LEU A 1 83 ? -0.925 9.071 -5.991 1.00 95.12 83 LEU A N 1
ATOM 633 C CA . LEU A 1 83 ? -1.340 8.004 -6.901 1.00 95.12 83 LEU A CA 1
ATOM 634 C C . LEU A 1 83 ? -1.329 6.622 -6.230 1.00 95.12 83 LEU A C 1
ATOM 636 O O . LEU A 1 83 ? -2.352 5.937 -6.247 1.00 95.12 83 LEU A O 1
ATOM 640 N N . TYR A 1 84 ? -0.215 6.240 -5.600 1.00 97.19 84 TYR A N 1
ATOM 641 C CA . TYR A 1 84 ? -0.074 4.944 -4.928 1.00 97.19 84 TYR A CA 1
ATOM 642 C C . TYR A 1 84 ? -0.849 4.861 -3.612 1.00 97.19 84 TYR A C 1
ATOM 644 O O . TYR A 1 84 ? -1.218 3.767 -3.182 1.00 97.19 84 TYR A O 1
ATOM 652 N N . SER A 1 85 ? -1.084 5.987 -2.934 1.00 95.69 85 SER A N 1
ATOM 653 C CA . SER A 1 85 ? -1.762 5.982 -1.635 1.00 95.69 85 SER A CA 1
ATOM 654 C C . SER A 1 85 ? -3.279 6.101 -1.727 1.00 95.69 85 SER A C 1
ATOM 656 O O . SER A 1 85 ? -3.962 5.558 -0.858 1.00 95.69 85 SER A O 1
ATOM 658 N N . HIS A 1 86 ? -3.809 6.715 -2.786 1.00 94.69 86 HIS A N 1
ATOM 659 C CA . HIS A 1 86 ? -5.232 6.999 -2.936 1.00 94.69 86 HIS A CA 1
ATOM 660 C C . HIS A 1 86 ? -6.103 5.742 -2.817 1.00 94.69 86 HIS A C 1
ATOM 662 O O . HIS A 1 86 ? -5.854 4.726 -3.463 1.00 94.69 86 HIS A O 1
ATOM 668 N N . LYS A 1 87 ? -7.183 5.831 -2.033 1.00 93.19 87 LYS A N 1
ATOM 669 C CA . LYS A 1 87 ? -8.034 4.686 -1.651 1.00 93.19 87 LYS A CA 1
ATOM 670 C C . LYS A 1 87 ? -8.755 3.961 -2.800 1.00 93.19 87 LYS A C 1
ATOM 672 O O . LYS A 1 87 ? -9.334 2.911 -2.564 1.00 93.19 87 LYS A O 1
ATOM 677 N N . HIS A 1 88 ? -8.750 4.524 -4.011 1.00 92.88 88 HIS A N 1
ATOM 678 C CA . HIS A 1 88 ? -9.411 3.966 -5.203 1.00 92.88 88 HIS A CA 1
ATOM 679 C C . HIS A 1 88 ? -8.451 3.601 -6.348 1.00 92.88 88 HIS A C 1
ATOM 681 O O . HIS A 1 88 ? -8.908 3.218 -7.424 1.00 92.88 88 HIS A O 1
ATOM 687 N N . THR A 1 89 ? -7.139 3.744 -6.150 1.00 95.25 89 THR A N 1
ATOM 688 C CA . THR A 1 89 ? -6.144 3.290 -7.131 1.00 95.25 89 THR A CA 1
ATOM 689 C C . THR A 1 89 ? -5.802 1.829 -6.858 1.00 95.25 89 THR A C 1
ATOM 691 O O . THR A 1 89 ? -5.651 1.438 -5.703 1.00 95.25 89 THR A O 1
ATOM 694 N N . TRP A 1 90 ? -5.650 1.032 -7.911 1.00 95.81 90 TRP A N 1
ATOM 695 C CA . TRP A 1 90 ? -5.092 -0.314 -7.826 1.00 95.81 90 TRP A CA 1
ATOM 696 C C . TRP A 1 90 ? -3.568 -0.224 -7.792 1.00 95.81 90 TRP A C 1
ATOM 698 O O . TRP A 1 90 ? -2.981 0.513 -8.579 1.00 95.81 90 TRP A O 1
ATOM 708 N N . VAL A 1 91 ? -2.911 -0.983 -6.924 1.00 97.06 91 VAL A N 1
ATOM 709 C CA . VAL A 1 91 ? -1.451 -1.114 -6.916 1.00 97.06 91 VAL A CA 1
ATOM 710 C C . VAL A 1 91 ? -1.094 -2.564 -7.184 1.00 97.06 91 VAL A C 1
ATOM 712 O O . VAL A 1 91 ? -1.398 -3.435 -6.371 1.00 97.06 91 VAL A O 1
ATOM 715 N N . LEU A 1 92 ? -0.441 -2.814 -8.316 1.00 97.38 92 LEU A N 1
ATOM 716 C CA . LEU A 1 92 ? 0.041 -4.135 -8.701 1.00 97.38 92 LEU A CA 1
ATOM 717 C C . LEU A 1 92 ? 1.542 -4.198 -8.414 1.00 97.38 92 LEU A C 1
ATOM 719 O O . LEU A 1 92 ? 2.328 -3.452 -8.999 1.00 97.38 92 LEU A O 1
ATOM 723 N N . ARG A 1 93 ? 1.937 -5.054 -7.476 1.00 96.69 93 ARG A N 1
ATOM 724 C CA . ARG A 1 93 ? 3.314 -5.179 -6.995 1.00 96.6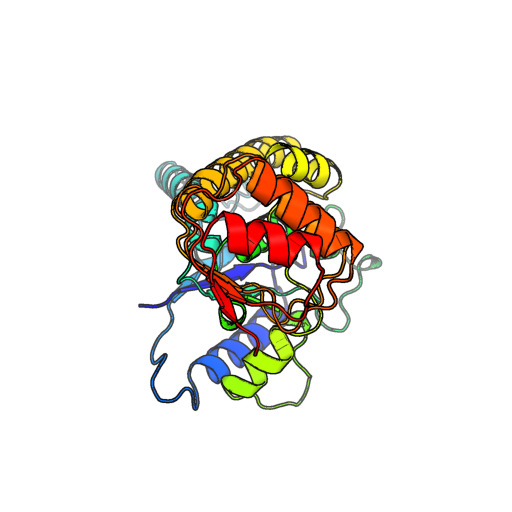9 93 ARG A CA 1
ATOM 725 C C . ARG A 1 93 ? 3.965 -6.407 -7.609 1.00 96.69 93 ARG A C 1
ATOM 727 O O . ARG A 1 93 ? 3.424 -7.501 -7.514 1.00 96.69 93 ARG A O 1
ATOM 734 N N . LEU A 1 94 ? 5.132 -6.240 -8.212 1.00 95.94 94 LEU A N 1
ATOM 735 C CA . LEU A 1 94 ? 5.953 -7.334 -8.731 1.00 95.94 94 LEU A CA 1
ATOM 736 C C . LEU A 1 94 ? 7.059 -7.633 -7.714 1.00 95.94 94 LEU A C 1
ATOM 738 O O . LEU A 1 94 ? 8.180 -7.144 -7.836 1.00 95.94 94 LEU A O 1
ATOM 742 N N . THR A 1 95 ? 6.721 -8.376 -6.657 1.00 94.62 95 THR A N 1
ATOM 743 C CA . THR A 1 95 ? 7.632 -8.585 -5.515 1.00 94.62 95 THR A CA 1
ATOM 744 C C . THR A 1 95 ? 8.684 -9.675 -5.743 1.00 94.62 95 THR A C 1
ATOM 746 O O . THR A 1 95 ? 9.689 -9.714 -5.027 1.00 94.62 95 THR A O 1
ATOM 749 N N . SER A 1 96 ? 8.482 -10.529 -6.752 1.00 92.44 96 SER A N 1
ATOM 750 C CA . SER A 1 96 ? 9.407 -11.582 -7.172 1.00 92.44 96 SER A CA 1
ATOM 751 C C . SER A 1 96 ? 10.045 -11.260 -8.521 1.00 92.44 96 SER A C 1
ATOM 753 O O . SER A 1 96 ? 9.440 -10.614 -9.380 1.00 92.44 96 SER A O 1
ATOM 755 N N . PHE A 1 97 ? 11.280 -11.721 -8.707 1.00 93.25 97 PHE A N 1
ATOM 756 C CA . PHE A 1 97 ? 11.954 -11.635 -9.997 1.00 93.25 97 PHE A CA 1
ATOM 757 C C . PHE A 1 97 ? 11.442 -12.713 -10.966 1.00 93.25 97 PHE A C 1
ATOM 759 O O . PHE A 1 97 ? 10.935 -13.740 -10.509 1.00 93.25 97 PHE A O 1
ATOM 766 N N . PRO A 1 98 ? 11.566 -12.499 -12.288 1.00 91.31 98 PRO A N 1
ATOM 767 C CA . PRO A 1 98 ? 11.321 -13.543 -13.276 1.00 91.31 98 PRO A CA 1
ATOM 768 C C . PRO A 1 98 ? 12.241 -14.754 -13.097 1.00 91.31 98 PRO A C 1
ATOM 770 O O . PRO A 1 98 ? 13.369 -14.621 -12.614 1.00 91.31 98 PRO A O 1
ATOM 773 N N . ASP A 1 99 ? 11.785 -15.917 -13.556 1.00 87.38 99 ASP A N 1
ATOM 774 C CA . ASP A 1 99 ? 12.595 -17.133 -13.566 1.00 87.38 99 ASP A CA 1
ATOM 775 C C . ASP A 1 99 ? 13.899 -16.934 -14.339 1.00 87.38 99 ASP A C 1
ATOM 777 O O . ASP A 1 99 ? 13.946 -16.286 -15.386 1.00 87.38 99 ASP A O 1
ATOM 781 N N . GLY A 1 100 ? 14.981 -17.491 -13.796 1.00 85.31 100 GLY A N 1
ATOM 782 C CA . GLY A 1 100 ? 16.318 -17.342 -14.363 1.00 85.31 100 GLY A CA 1
ATOM 783 C C . GLY A 1 100 ? 16.970 -15.979 -14.117 1.00 85.31 100 GLY A C 1
ATOM 784 O O . GLY A 1 100 ? 18.135 -15.822 -14.464 1.00 85.31 100 GLY A O 1
ATOM 785 N N . HIS A 1 101 ? 16.296 -15.011 -13.484 1.00 89.06 101 HIS A N 1
ATOM 786 C CA . HIS A 1 101 ? 16.941 -13.763 -13.078 1.00 89.06 101 HIS A CA 1
ATOM 787 C C . HIS A 1 101 ? 17.912 -14.010 -11.914 1.00 89.06 101 HIS A C 1
ATOM 789 O O . HIS A 1 101 ? 17.491 -14.277 -10.785 1.00 89.06 101 HIS A O 1
ATOM 795 N N . LYS A 1 102 ? 19.216 -13.891 -12.182 1.00 88.88 102 LYS A N 1
ATOM 796 C CA . LYS A 1 102 ? 20.279 -14.071 -11.185 1.00 88.88 102 LYS A CA 1
ATOM 797 C C . LYS A 1 102 ? 21.024 -12.775 -10.919 1.00 88.88 102 LYS A C 1
ATOM 799 O O . LYS A 1 102 ? 21.408 -12.076 -11.854 1.00 88.88 102 LYS A O 1
ATOM 804 N N . ALA A 1 103 ? 21.250 -12.467 -9.644 1.00 86.81 103 ALA A N 1
ATOM 805 C CA . ALA A 1 103 ? 21.895 -11.225 -9.220 1.00 86.81 103 ALA A CA 1
ATOM 806 C C . ALA A 1 103 ? 23.349 -11.137 -9.713 1.00 86.81 103 ALA A C 1
ATOM 808 O O . ALA A 1 103 ? 23.801 -10.078 -10.132 1.00 86.81 103 ALA A O 1
ATOM 809 N N . GLU A 1 104 ? 24.056 -12.263 -9.698 1.00 88.00 104 GLU A N 1
ATOM 810 C CA . GLU A 1 104 ? 25.448 -12.416 -10.117 1.00 88.00 104 GLU A CA 1
ATOM 811 C C . GLU A 1 104 ? 25.669 -12.255 -11.629 1.00 88.00 104 GLU A C 1
AT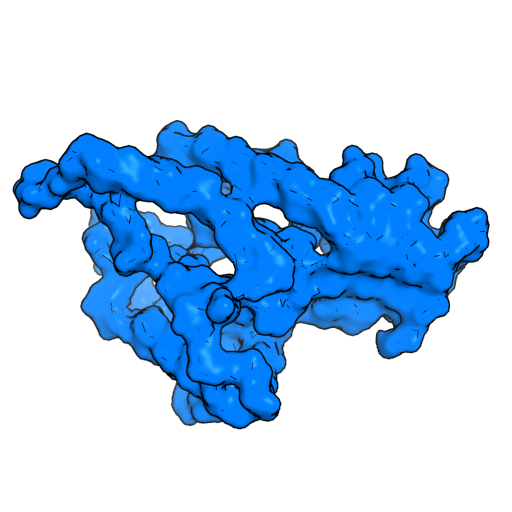OM 813 O O . GLU A 1 104 ? 26.792 -12.009 -12.060 1.00 88.00 104 GLU A O 1
ATOM 818 N N . GLU A 1 105 ? 24.608 -12.362 -12.431 1.00 89.44 105 GLU A N 1
ATOM 819 C CA . GLU A 1 105 ? 24.654 -12.193 -13.889 1.00 89.44 105 GLU A CA 1
ATOM 820 C C . GLU A 1 105 ? 24.342 -10.746 -14.317 1.00 89.44 105 GLU A C 1
ATOM 822 O O . GLU A 1 105 ? 24.362 -10.433 -15.507 1.00 89.44 105 GLU A O 1
ATOM 827 N N . GLN A 1 106 ? 24.039 -9.849 -13.368 1.00 89.69 106 GLN A N 1
ATOM 828 C CA . GLN A 1 106 ? 23.673 -8.468 -13.681 1.00 89.69 106 GLN A CA 1
ATOM 829 C C . GLN A 1 106 ? 24.900 -7.576 -13.884 1.00 89.69 106 GLN A C 1
ATOM 831 O O . GLN A 1 106 ? 25.906 -7.688 -13.184 1.00 89.69 106 GLN A O 1
ATOM 836 N N . ALA A 1 107 ? 24.787 -6.639 -14.829 1.00 86.81 107 ALA A N 1
ATOM 837 C CA . ALA A 1 107 ? 25.834 -5.666 -15.119 1.00 86.81 107 ALA A CA 1
ATOM 838 C C . ALA A 1 107 ? 26.165 -4.794 -13.895 1.00 86.81 107 ALA A C 1
ATOM 840 O O . ALA A 1 107 ? 25.287 -4.472 -13.085 1.00 86.81 107 ALA A O 1
ATOM 841 N N . GLU A 1 108 ? 27.423 -4.356 -13.801 1.00 85.31 108 GLU A N 1
ATOM 842 C CA . GLU A 1 108 ? 27.899 -3.483 -12.727 1.00 85.31 108 GLU A CA 1
ATOM 843 C C . GLU A 1 108 ? 27.036 -2.213 -12.598 1.00 85.31 108 GLU A C 1
ATOM 845 O O . GLU A 1 108 ? 26.628 -1.592 -13.582 1.00 85.31 108 GLU A O 1
ATOM 850 N N . GLY A 1 109 ? 26.726 -1.836 -11.355 1.00 83.19 109 GLY A N 1
ATOM 851 C CA . GLY A 1 109 ? 25.846 -0.706 -11.049 1.00 83.19 109 GLY A CA 1
ATOM 852 C C . GLY A 1 109 ? 24.347 -1.023 -11.119 1.00 83.19 109 GLY A C 1
ATOM 853 O O . GLY A 1 109 ? 23.538 -0.173 -10.747 1.00 83.19 109 GLY A O 1
ATOM 854 N N . THR A 1 110 ? 23.951 -2.235 -11.526 1.00 88.25 110 THR A N 1
ATOM 855 C CA . THR A 1 110 ? 22.562 -2.691 -11.387 1.00 88.25 110 THR A CA 1
ATOM 856 C C . THR A 1 110 ? 22.235 -2.882 -9.910 1.00 88.25 110 THR A C 1
ATOM 858 O O . THR A 1 110 ? 22.930 -3.583 -9.176 1.00 88.25 110 THR A O 1
ATOM 861 N N . ASN A 1 111 ? 21.142 -2.278 -9.450 1.00 91.12 111 ASN A N 1
ATOM 862 C CA . ASN A 1 111 ? 20.622 -2.582 -8.127 1.00 91.12 111 ASN A CA 1
ATOM 863 C C . ASN A 1 111 ? 20.045 -4.003 -8.159 1.00 91.12 111 ASN A C 1
ATOM 865 O O . ASN A 1 111 ? 19.081 -4.239 -8.877 1.00 91.12 111 ASN A O 1
ATOM 869 N N . VAL A 1 112 ? 20.621 -4.937 -7.401 1.00 92.56 112 VAL A N 1
ATOM 870 C CA . VAL A 1 112 ? 20.193 -6.353 -7.344 1.00 92.56 112 VAL A CA 1
ATOM 871 C C . VAL A 1 112 ? 19.398 -6.693 -6.079 1.00 92.56 112 VAL A C 1
ATOM 873 O O . VAL A 1 112 ? 19.022 -7.842 -5.856 1.00 92.56 112 VAL A O 1
ATOM 876 N N . ALA A 1 113 ? 19.111 -5.700 -5.231 1.00 94.38 113 ALA A N 1
ATOM 877 C CA . ALA A 1 113 ? 18.331 -5.917 -4.017 1.00 94.38 113 ALA A CA 1
ATOM 878 C C . ALA A 1 113 ? 16.929 -6.459 -4.354 1.00 94.38 113 ALA A C 1
ATOM 880 O O . ALA A 1 113 ? 16.323 -6.066 -5.353 1.00 94.38 113 ALA A O 1
ATOM 881 N N . LYS A 1 114 ? 16.379 -7.334 -3.505 1.00 94.19 114 LYS A N 1
ATOM 882 C CA . LYS A 1 114 ? 14.985 -7.793 -3.641 1.00 94.19 114 LYS A CA 1
ATOM 883 C C . LYS A 1 114 ? 14.009 -6.632 -3.411 1.00 94.19 114 LYS A C 1
ATOM 885 O O . LYS A 1 114 ? 14.365 -5.649 -2.762 1.00 94.19 114 LYS A O 1
ATOM 890 N N . TYR A 1 115 ? 12.772 -6.775 -3.890 1.00 95.06 115 TYR A N 1
ATOM 891 C CA . TYR A 1 115 ? 11.719 -5.748 -3.858 1.00 95.06 115 TYR A CA 1
ATOM 892 C C . TYR A 1 115 ? 11.642 -4.962 -2.532 1.00 95.06 115 TYR A C 1
ATOM 894 O O . TYR A 1 115 ? 11.852 -3.753 -2.515 1.00 95.06 115 TYR A O 1
ATOM 902 N N . PHE A 1 116 ? 11.466 -5.654 -1.400 1.00 93.56 116 PHE A N 1
ATOM 903 C CA . PHE A 1 116 ? 11.311 -5.054 -0.059 1.00 93.56 116 PHE A CA 1
ATOM 904 C C . PHE A 1 116 ? 12.547 -4.291 0.464 1.00 93.56 116 PHE A C 1
ATOM 906 O O . PHE A 1 116 ? 12.477 -3.566 1.465 1.00 93.56 116 PHE A O 1
ATOM 913 N N . HIS A 1 117 ? 13.693 -4.465 -0.197 1.00 95.94 117 HIS A N 1
ATOM 914 C CA . HIS A 1 117 ? 14.959 -3.816 0.134 1.00 95.94 117 HIS A CA 1
ATOM 915 C C . HIS A 1 117 ? 15.314 -2.679 -0.831 1.00 95.94 117 HIS A C 1
ATOM 917 O O . HIS A 1 117 ? 16.341 -2.036 -0.631 1.00 95.94 117 HIS A O 1
ATOM 923 N N . ARG A 1 118 ? 14.484 -2.388 -1.842 1.00 96.00 118 ARG A N 1
ATOM 924 C CA . ARG A 1 118 ? 14.656 -1.228 -2.728 1.00 96.00 118 ARG A CA 1
ATOM 925 C C . ARG A 1 118 ? 13.852 -0.047 -2.220 1.00 96.00 118 ARG A C 1
ATOM 927 O O . ARG A 1 118 ? 12.677 -0.191 -1.911 1.00 96.00 118 ARG A O 1
ATOM 934 N N . GLY A 1 119 ? 14.475 1.123 -2.167 1.00 97.00 119 GLY A N 1
ATOM 935 C CA . GLY A 1 119 ? 13.878 2.318 -1.579 1.00 97.00 119 GLY A CA 1
ATOM 936 C C . GLY A 1 119 ? 12.547 2.734 -2.206 1.00 97.00 119 GLY A C 1
ATOM 937 O O . GLY A 1 119 ? 11.565 2.906 -1.487 1.00 97.00 119 GLY A O 1
ATOM 938 N N . TRP A 1 120 ? 12.487 2.832 -3.536 1.00 96.38 120 TRP A N 1
ATOM 939 C CA . TRP A 1 120 ? 11.248 3.160 -4.252 1.00 96.38 120 TRP A CA 1
ATOM 940 C C . TRP A 1 120 ? 10.169 2.089 -4.066 1.00 96.38 120 TRP A C 1
ATOM 942 O O . TRP A 1 120 ? 9.087 2.415 -3.591 1.00 96.38 120 TRP A O 1
ATOM 952 N N . CYS A 1 121 ? 10.485 0.810 -4.294 1.00 96.88 121 CYS A N 1
ATOM 953 C CA . CYS A 1 121 ? 9.537 -0.292 -4.092 1.00 96.88 121 CYS A CA 1
ATOM 954 C C . CYS A 1 121 ? 8.992 -0.345 -2.654 1.00 96.88 121 CYS A C 1
ATOM 956 O O . CYS A 1 121 ? 7.789 -0.485 -2.443 1.00 96.88 121 CYS A O 1
ATOM 958 N N . PHE A 1 122 ? 9.870 -0.176 -1.658 1.00 97.31 122 PHE A N 1
ATOM 959 C CA . PHE A 1 122 ? 9.495 -0.081 -0.247 1.00 97.31 122 PHE A CA 1
ATOM 960 C C . PHE A 1 122 ? 8.539 1.094 0.007 1.00 97.31 122 PHE A C 1
ATOM 962 O O . PHE A 1 122 ? 7.557 0.963 0.730 1.00 97.31 122 PHE A O 1
ATOM 969 N N . THR A 1 123 ? 8.784 2.242 -0.618 1.00 97.88 123 THR A N 1
ATOM 970 C CA . THR A 1 123 ? 7.921 3.423 -0.479 1.00 97.88 123 THR A CA 1
ATOM 971 C C . THR A 1 123 ? 6.547 3.187 -1.093 1.00 97.88 123 THR A C 1
ATOM 973 O O . THR A 1 123 ? 5.524 3.451 -0.462 1.00 97.88 123 THR A O 1
ATOM 976 N N . GLU A 1 124 ? 6.519 2.645 -2.307 1.00 97.50 124 GLU A N 1
ATOM 977 C CA . GLU A 1 124 ? 5.296 2.364 -3.053 1.00 97.50 124 GLU A CA 1
ATOM 978 C C . GLU A 1 124 ? 4.410 1.351 -2.332 1.00 97.50 124 GLU A C 1
ATOM 980 O O . GLU A 1 124 ? 3.202 1.568 -2.237 1.00 97.50 124 GLU A O 1
ATOM 985 N N . GLN A 1 125 ? 4.981 0.295 -1.737 1.00 95.50 125 GLN A N 1
ATOM 986 C CA . GLN A 1 125 ? 4.190 -0.613 -0.903 1.00 95.50 125 GLN A CA 1
ATOM 987 C C . GLN A 1 125 ? 3.667 0.058 0.374 1.00 95.50 125 GLN A C 1
ATOM 989 O O . GLN A 1 125 ? 2.583 -0.295 0.834 1.00 95.50 125 GLN A O 1
ATOM 994 N N . CYS A 1 126 ? 4.405 1.004 0.966 1.00 97.06 126 CYS A N 1
ATOM 995 C CA . CYS A 1 126 ? 3.971 1.691 2.177 1.00 97.06 126 CYS A CA 1
ATOM 996 C C . CYS A 1 126 ? 2.802 2.620 1.845 1.00 97.06 126 CYS A C 1
ATOM 998 O O . CYS A 1 126 ? 1.785 2.578 2.534 1.00 97.06 126 CYS A O 1
ATOM 1000 N N . TRP A 1 127 ? 2.874 3.360 0.732 1.00 97.50 127 TRP A N 1
ATOM 1001 C CA . TRP A 1 127 ? 1.726 4.085 0.179 1.00 97.50 127 TRP A CA 1
ATOM 1002 C C . TRP A 1 127 ? 0.557 3.153 -0.124 1.00 97.50 127 TRP A C 1
ATOM 1004 O O . TRP A 1 127 ? -0.586 3.448 0.242 1.00 97.50 127 TRP A O 1
ATOM 1014 N N . ALA A 1 128 ? 0.827 2.003 -0.746 1.00 95.69 128 ALA A N 1
ATOM 1015 C CA . ALA A 1 128 ? -0.193 1.007 -1.038 1.00 95.69 128 ALA A CA 1
ATOM 1016 C C . ALA A 1 128 ? -0.908 0.538 0.246 1.00 95.69 128 ALA A C 1
ATOM 1018 O O . ALA A 1 128 ? -2.133 0.399 0.274 1.00 95.69 128 ALA A O 1
ATOM 1019 N N . GLY A 1 129 ? -0.149 0.411 1.334 1.00 94.56 129 GLY A N 1
ATOM 1020 C CA . GLY A 1 129 ? -0.611 -0.038 2.637 1.00 94.56 129 GLY A CA 1
ATOM 1021 C C . GLY A 1 129 ? -1.483 0.945 3.418 1.00 94.56 129 GLY A C 1
ATOM 1022 O O . GLY A 1 129 ? -2.233 0.477 4.269 1.00 94.56 129 GLY A O 1
ATOM 1023 N N . LEU A 1 130 ? -1.459 2.252 3.117 1.00 95.50 130 LEU A N 1
ATOM 1024 C CA . LEU A 1 130 ? -2.085 3.281 3.965 1.00 95.50 130 LEU A CA 1
ATOM 1025 C C . LEU A 1 130 ? -3.599 3.111 4.160 1.00 95.50 130 LEU A C 1
ATOM 1027 O O . LEU A 1 130 ? -4.041 2.863 5.265 1.00 95.50 130 LEU A O 1
ATOM 1031 N N . THR A 1 131 ? -4.421 3.279 3.124 1.00 93.38 131 THR A N 1
ATOM 1032 C CA . THR A 1 131 ? -5.890 3.389 3.311 1.00 93.38 131 THR A CA 1
ATOM 1033 C C . THR A 1 131 ? -6.713 2.526 2.363 1.00 93.38 131 THR A C 1
ATOM 1035 O O . THR A 1 131 ? -7.937 2.494 2.457 1.00 93.38 131 THR A O 1
ATOM 1038 N N . LYS A 1 132 ? -6.062 1.826 1.431 1.00 92.44 132 LYS A N 1
ATOM 1039 C CA . LYS A 1 132 ? -6.745 1.022 0.411 1.00 92.44 132 LYS A CA 1
ATOM 1040 C C . LYS A 1 132 ? -7.363 -0.246 0.995 1.00 92.44 132 LYS A C 1
ATOM 1042 O O . LYS A 1 132 ? -6.931 -0.733 2.035 1.00 92.44 132 LYS A O 1
ATOM 1047 N N . ALA A 1 133 ? -8.363 -0.785 0.307 1.00 91.81 133 ALA A N 1
ATOM 1048 C CA . ALA A 1 133 ? -8.846 -2.136 0.568 1.00 91.81 133 ALA A CA 1
ATOM 1049 C C . ALA A 1 133 ? -7.817 -3.180 0.101 1.00 91.81 133 ALA A C 1
ATOM 1051 O O . ALA A 1 133 ? -7.036 -2.893 -0.810 1.00 91.81 133 ALA A O 1
ATOM 1052 N N . GLY A 1 134 ? -7.838 -4.382 0.688 1.00 88.19 134 GLY A N 1
ATOM 1053 C CA . GLY A 1 134 ? -6.920 -5.473 0.326 1.00 88.19 134 GLY A CA 1
ATOM 1054 C C . GLY A 1 134 ? -6.931 -5.785 -1.174 1.00 88.19 134 GLY A C 1
ATOM 1055 O O . GLY A 1 134 ? -5.882 -5.739 -1.814 1.00 88.19 134 GLY A O 1
ATOM 1056 N N . TYR A 1 135 ? -8.123 -5.935 -1.759 1.00 90.50 135 TYR A N 1
ATOM 1057 C CA . TYR A 1 135 ? -8.311 -6.224 -3.188 1.00 90.50 135 TYR A CA 1
ATOM 1058 C C . TYR A 1 135 ? -7.766 -5.144 -4.141 1.00 90.50 135 TYR A C 1
ATOM 1060 O O . TYR A 1 135 ? -7.645 -5.392 -5.332 1.00 90.50 135 TYR A O 1
ATOM 1068 N N . LEU A 1 136 ? -7.407 -3.951 -3.648 1.00 93.81 136 LEU A N 1
ATOM 1069 C CA . LEU A 1 136 ? -6.786 -2.889 -4.448 1.00 93.81 136 LEU A CA 1
ATOM 1070 C C . LEU A 1 136 ? -5.250 -2.908 -4.385 1.00 93.81 136 LEU A C 1
ATOM 1072 O O . LEU A 1 136 ? -4.614 -2.052 -4.996 1.00 93.81 136 LEU A O 1
ATOM 1076 N N . SER A 1 137 ? -4.627 -3.830 -3.647 1.00 94.69 137 SER A N 1
ATOM 1077 C CA . SER A 1 137 ? -3.168 -3.943 -3.546 1.00 94.69 137 SER A CA 1
ATOM 1078 C C . SER A 1 137 ? -2.705 -5.383 -3.751 1.00 94.69 137 SER A C 1
ATOM 1080 O O . SER A 1 137 ? -2.479 -6.133 -2.803 1.00 94.69 137 SER A O 1
ATOM 1082 N N . LEU A 1 138 ? -2.505 -5.745 -5.013 1.00 95.44 138 LEU A N 1
ATOM 1083 C CA . LEU A 1 138 ? -2.215 -7.112 -5.425 1.00 95.44 138 LEU A CA 1
ATOM 1084 C C . LEU A 1 138 ? -0.709 -7.347 -5.518 1.00 95.44 138 LEU A C 1
ATOM 1086 O O . LEU A 1 138 ? 0.017 -6.553 -6.116 1.00 95.44 138 LEU A O 1
ATOM 1090 N N . ASP A 1 139 ? -0.231 -8.432 -4.925 1.00 96.00 139 ASP A N 1
ATOM 1091 C CA . ASP A 1 139 ? 1.123 -8.937 -5.115 1.00 96.00 139 ASP A CA 1
ATOM 1092 C C . ASP A 1 139 ? 1.161 -9.957 -6.259 1.00 96.00 139 ASP A C 1
ATOM 1094 O O . ASP A 1 139 ? 0.941 -11.152 -6.073 1.00 96.00 139 ASP A O 1
ATOM 1098 N N . LEU A 1 140 ? 1.488 -9.479 -7.459 1.00 96.31 140 LEU A N 1
ATOM 1099 C CA . LEU A 1 140 ? 1.613 -10.318 -8.647 1.00 96.31 140 LEU A CA 1
ATOM 1100 C C . LEU A 1 140 ? 2.788 -11.297 -8.555 1.00 96.31 140 LEU A C 1
ATOM 1102 O O . LEU A 1 140 ? 2.848 -12.245 -9.334 1.00 96.31 140 LEU A O 1
ATOM 1106 N N . GLY A 1 141 ? 3.718 -11.100 -7.615 1.00 94.25 141 GLY A N 1
ATOM 1107 C CA . GLY A 1 141 ? 4.789 -12.059 -7.359 1.00 94.25 141 GLY A CA 1
ATOM 1108 C C . GLY A 1 141 ? 4.286 -13.422 -6.875 1.00 94.25 141 GLY A C 1
ATOM 1109 O O . GLY A 1 141 ? 5.050 -14.383 -6.923 1.00 94.25 141 GLY A O 1
ATOM 1110 N N . LYS A 1 142 ? 3.013 -13.499 -6.458 1.00 94.00 142 LYS A N 1
ATOM 1111 C CA . LYS A 1 142 ? 2.318 -14.711 -5.998 1.00 94.00 142 LYS A CA 1
ATOM 1112 C C . LYS A 1 142 ? 1.529 -15.429 -7.087 1.00 94.00 142 LYS A C 1
ATOM 1114 O O . LYS A 1 142 ? 1.018 -16.519 -6.847 1.00 94.00 142 LYS A O 1
ATOM 1119 N N . MET A 1 143 ? 1.426 -14.839 -8.279 1.00 95.06 143 MET A N 1
ATOM 1120 C CA . MET A 1 143 ? 0.751 -15.491 -9.395 1.00 95.06 143 MET A CA 1
ATOM 1121 C C . MET A 1 143 ? 1.432 -16.816 -9.734 1.00 95.06 143 MET A C 1
ATOM 1123 O O . MET A 1 143 ? 2.653 -16.889 -9.860 1.00 95.06 143 MET A O 1
ATOM 1127 N N . ARG A 1 144 ? 0.618 -17.847 -9.949 1.00 92.88 144 ARG A N 1
ATOM 1128 C CA . ARG A 1 144 ? 1.060 -19.186 -10.326 1.00 92.88 144 ARG A CA 1
ATOM 1129 C C . ARG A 1 144 ? 1.269 -19.295 -11.835 1.00 92.88 144 ARG A C 1
ATOM 1131 O O . ARG A 1 144 ? 0.495 -18.769 -12.652 1.00 92.88 144 ARG A O 1
ATOM 1138 N N . ASP A 1 145 ? 2.311 -20.018 -12.218 1.00 89.62 145 ASP A N 1
ATOM 1139 C CA . ASP A 1 145 ? 2.594 -20.310 -13.618 1.00 89.62 145 ASP A CA 1
ATOM 1140 C C . ASP A 1 145 ? 1.641 -21.363 -14.178 1.00 89.62 145 ASP A C 1
ATOM 1142 O O . ASP A 1 145 ? 1.141 -22.230 -13.467 1.00 89.62 145 ASP A O 1
ATOM 1146 N N . GLY A 1 146 ? 1.313 -21.235 -15.466 1.00 89.12 146 GLY A N 1
ATOM 1147 C CA . GLY A 1 146 ? 0.359 -22.118 -16.147 1.00 89.12 146 GLY A CA 1
ATOM 1148 C C . GLY A 1 146 ? -1.109 -21.964 -15.720 1.00 89.12 146 GLY A C 1
ATOM 1149 O O . GLY A 1 146 ? -1.982 -22.544 -16.361 1.00 89.12 146 GLY A O 1
ATOM 1150 N N . VAL A 1 147 ? -1.411 -21.162 -14.694 1.00 93.19 147 VAL A N 1
ATOM 1151 C CA . VAL A 1 147 ? -2.780 -20.937 -14.209 1.00 93.19 147 VAL A CA 1
ATOM 1152 C C . VAL A 1 147 ? -3.458 -19.802 -14.982 1.00 93.19 147 VAL A C 1
ATOM 1154 O O . VAL A 1 147 ? -2.891 -18.717 -15.179 1.00 93.19 147 VAL A O 1
ATOM 1157 N N . LYS A 1 148 ? -4.697 -20.046 -15.424 1.00 93.62 148 LYS A N 1
ATOM 1158 C CA . LYS A 1 148 ? -5.596 -19.005 -15.929 1.00 93.62 148 LYS A CA 1
ATOM 1159 C C . LYS A 1 148 ? -6.334 -18.392 -14.741 1.00 93.62 148 LYS A C 1
ATOM 1161 O O . LYS A 1 148 ? -6.968 -19.119 -13.989 1.00 93.62 148 LYS A O 1
ATOM 1166 N N . TYR A 1 149 ? -6.255 -17.074 -14.629 1.00 94.25 149 TYR A N 1
ATOM 1167 C CA . TYR A 1 149 ? -6.915 -16.298 -13.587 1.00 94.25 149 TYR A CA 1
ATOM 1168 C C . TYR A 1 149 ? -8.181 -15.625 -14.125 1.00 94.25 149 TYR A C 1
ATOM 1170 O O . TYR A 1 149 ? -8.181 -15.114 -15.252 1.00 94.25 149 TYR A O 1
ATOM 1178 N N . ASP A 1 150 ? -9.223 -15.615 -13.305 1.00 93.06 150 ASP A N 1
ATOM 1179 C CA . ASP A 1 150 ? -10.308 -14.630 -13.332 1.00 93.06 150 ASP A CA 1
ATOM 1180 C C . ASP A 1 150 ? -10.046 -13.546 -12.267 1.00 93.06 150 ASP A C 1
ATOM 1182 O O . ASP A 1 150 ? -8.987 -13.536 -11.631 1.00 93.06 150 ASP A O 1
ATOM 1186 N N . CYS A 1 151 ? -10.962 -12.587 -12.118 1.00 93.00 151 CYS A N 1
ATOM 1187 C CA . CYS A 1 151 ? -10.795 -11.484 -11.174 1.00 93.00 151 CYS A CA 1
ATOM 1188 C C . CYS A 1 151 ? -10.678 -11.969 -9.720 1.00 93.00 151 CYS A C 1
ATOM 1190 O O . CYS A 1 151 ? -9.778 -11.521 -9.009 1.00 93.00 151 CYS A O 1
ATOM 1192 N N . ASP A 1 152 ? -11.545 -12.892 -9.300 1.00 92.44 152 ASP A N 1
ATOM 1193 C CA . ASP A 1 152 ? -11.632 -13.345 -7.909 1.00 92.44 152 ASP A CA 1
ATOM 1194 C C . ASP A 1 152 ? -10.412 -14.190 -7.530 1.00 92.44 152 ASP A C 1
ATOM 1196 O O . ASP A 1 152 ? -9.690 -13.845 -6.598 1.00 92.44 152 ASP A O 1
ATOM 1200 N N . SER A 1 153 ? -10.076 -15.207 -8.331 1.00 94.06 153 SER A N 1
ATOM 1201 C CA . SER A 1 153 ? -8.890 -16.044 -8.090 1.00 94.06 153 SER A CA 1
ATOM 1202 C C . SER A 1 153 ? -7.578 -15.256 -8.135 1.00 94.06 153 SER A C 1
ATOM 1204 O O . SER A 1 153 ? -6.614 -15.622 -7.459 1.00 94.06 153 SER A O 1
ATOM 1206 N N . LEU A 1 154 ? -7.510 -14.176 -8.930 1.00 95.00 154 LEU A N 1
ATOM 1207 C CA . LEU A 1 154 ? -6.347 -13.289 -8.934 1.00 95.00 154 LEU A CA 1
ATOM 1208 C C . LEU A 1 154 ? -6.250 -12.527 -7.617 1.00 95.00 154 LEU A C 1
ATOM 1210 O O . LEU A 1 154 ? -5.156 -12.441 -7.060 1.00 95.00 154 LEU A O 1
ATOM 1214 N N . ILE A 1 155 ? -7.363 -11.944 -7.164 1.00 93.62 155 ILE A N 1
ATOM 1215 C CA . ILE A 1 155 ? -7.419 -11.201 -5.905 1.00 93.62 155 ILE A CA 1
ATOM 1216 C C . ILE A 1 155 ? -7.020 -12.133 -4.764 1.00 93.62 155 ILE A C 1
ATOM 1218 O O . ILE A 1 155 ? -6.055 -11.813 -4.076 1.00 93.62 155 ILE A O 1
ATOM 1222 N N . ASP A 1 156 ? -7.652 -13.301 -4.656 1.00 92.25 156 ASP A N 1
ATOM 1223 C CA . ASP A 1 156 ? -7.409 -14.274 -3.591 1.00 92.25 156 ASP A CA 1
ATOM 1224 C C . ASP A 1 156 ? -5.925 -14.659 -3.484 1.00 92.25 156 ASP A C 1
ATOM 1226 O O . ASP A 1 156 ? -5.319 -14.515 -2.423 1.00 92.25 156 ASP A O 1
ATOM 1230 N N . ASP A 1 157 ? -5.292 -15.092 -4.581 1.00 93.75 157 ASP A N 1
ATOM 1231 C CA . ASP A 1 157 ? -3.875 -15.486 -4.559 1.00 93.75 157 ASP A CA 1
ATOM 1232 C C . ASP A 1 157 ? -2.949 -14.284 -4.266 1.00 93.75 157 ASP A C 1
ATOM 1234 O O . ASP A 1 157 ? -1.922 -14.416 -3.589 1.00 93.75 157 ASP A O 1
ATOM 1238 N N . CYS A 1 158 ? -3.284 -13.095 -4.783 1.00 94.50 158 CYS A N 1
ATOM 1239 C CA . CYS A 1 158 ? -2.412 -11.920 -4.718 1.00 94.50 158 CYS A CA 1
ATOM 1240 C C . CYS A 1 158 ? -2.591 -11.072 -3.446 1.00 94.50 158 CYS A C 1
ATOM 1242 O O . CYS A 1 158 ? -1.798 -10.143 -3.243 1.00 94.50 158 CYS A O 1
ATOM 1244 N N . THR A 1 159 ? -3.582 -11.348 -2.592 1.00 91.81 159 THR A N 1
ATOM 1245 C CA . THR A 1 159 ? -3.764 -10.663 -1.295 1.00 91.81 159 THR A CA 1
ATOM 1246 C C . THR A 1 159 ? -3.277 -11.467 -0.094 1.00 91.81 159 THR A C 1
ATOM 1248 O O . THR A 1 159 ? -2.976 -10.862 0.933 1.00 91.81 159 THR A O 1
ATOM 1251 N N . GLN A 1 160 ? -3.114 -12.787 -0.228 1.00 83.12 160 GLN A N 1
ATOM 1252 C CA . GLN A 1 160 ? -2.726 -13.693 0.861 1.00 83.12 160 GLN A CA 1
ATOM 1253 C C . GLN A 1 160 ? -1.415 -13.314 1.577 1.00 83.12 160 GLN A C 1
ATOM 1255 O O . GLN A 1 160 ? -0.564 -12.604 1.039 1.00 83.12 160 GLN A O 1
ATOM 1260 N N . ALA A 1 161 ? -1.191 -13.876 2.771 1.00 68.81 161 ALA A N 1
ATOM 1261 C CA . ALA A 1 161 ? 0.102 -13.974 3.470 1.00 68.81 161 ALA A CA 1
ATOM 1262 C C . ALA A 1 161 ? 0.862 -12.648 3.708 1.00 68.81 161 ALA A C 1
ATOM 1264 O O . ALA A 1 161 ? 2.078 -12.570 3.513 1.00 68.81 161 ALA A O 1
ATOM 1265 N N . GLY A 1 162 ? 0.153 -11.587 4.100 1.00 63.12 162 GLY A N 1
ATOM 1266 C CA . GLY A 1 162 ? 0.737 -10.447 4.823 1.00 63.12 162 GLY A CA 1
ATOM 1267 C C . GLY A 1 162 ? 1.795 -9.611 4.106 1.00 63.12 162 GLY A C 1
ATOM 1268 O O . GLY A 1 162 ? 2.617 -8.944 4.738 1.00 63.12 162 GLY A O 1
ATOM 1269 N N . GLY A 1 163 ? 1.754 -9.563 2.770 1.00 71.25 163 GLY A N 1
ATOM 1270 C CA . GLY A 1 163 ? 2.605 -8.655 1.986 1.00 71.25 163 GLY A CA 1
ATOM 1271 C C . GLY A 1 163 ? 2.325 -7.166 2.258 1.00 71.25 163 GLY A C 1
ATOM 1272 O O . GLY A 1 163 ? 3.118 -6.293 1.898 1.00 71.25 163 GLY A O 1
ATOM 1273 N N . ARG A 1 164 ? 1.192 -6.843 2.891 1.00 88.06 164 ARG A N 1
ATOM 1274 C CA . ARG A 1 164 ? 0.831 -5.494 3.333 1.00 88.06 164 ARG A CA 1
ATOM 1275 C C . ARG A 1 164 ? 1.071 -5.361 4.837 1.00 88.06 164 ARG A C 1
ATOM 1277 O O . ARG A 1 164 ? 0.396 -5.995 5.637 1.00 88.06 164 ARG A O 1
ATOM 1284 N N . ARG A 1 165 ? 2.008 -4.490 5.208 1.00 91.19 165 ARG A N 1
ATOM 1285 C CA . ARG A 1 165 ? 2.312 -4.141 6.604 1.00 91.19 165 ARG A CA 1
ATOM 1286 C C . ARG A 1 165 ? 1.451 -2.962 7.080 1.00 91.19 165 ARG A C 1
ATOM 1288 O O . ARG A 1 165 ? 0.945 -2.221 6.227 1.00 91.19 165 ARG A O 1
ATOM 1295 N N . PRO A 1 166 ? 1.306 -2.756 8.401 1.00 94.81 166 PRO A N 1
ATOM 1296 C CA . PRO A 1 166 ? 0.661 -1.563 8.926 1.00 94.81 166 PRO A CA 1
ATOM 1297 C C . PRO A 1 166 ? 1.373 -0.287 8.458 1.00 94.81 166 PRO A C 1
ATOM 1299 O O . PRO A 1 166 ? 2.565 -0.324 8.128 1.00 94.81 166 PRO A O 1
ATOM 1302 N N . PRO A 1 167 ? 0.672 0.857 8.439 1.00 96.25 167 PRO A N 1
ATOM 1303 C CA . PRO A 1 167 ? 1.290 2.153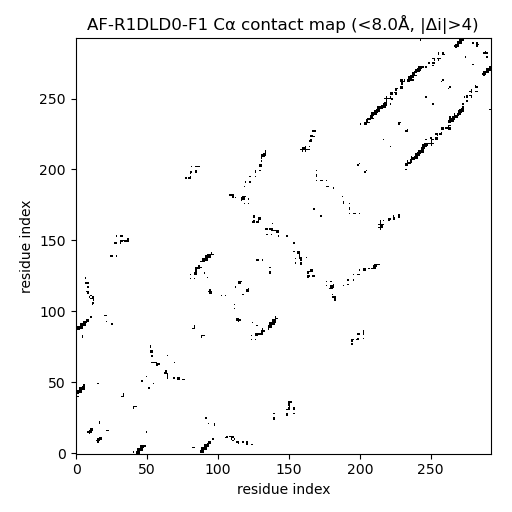 8.195 1.00 96.25 167 PRO A CA 1
ATOM 1304 C C . PRO A 1 167 ? 2.453 2.411 9.154 1.00 96.25 167 PRO A C 1
ATOM 1306 O O . PRO A 1 167 ? 2.437 1.968 10.301 1.00 96.25 167 PRO A O 1
ATOM 1309 N N . LEU A 1 168 ? 3.446 3.161 8.688 1.00 97.62 168 LEU A N 1
ATOM 1310 C CA . LEU A 1 168 ? 4.541 3.653 9.519 1.00 97.62 168 LEU A CA 1
ATOM 1311 C C . LEU A 1 168 ? 4.342 5.141 9.780 1.00 97.62 168 LEU A C 1
ATOM 1313 O O . LEU A 1 168 ? 4.002 5.889 8.858 1.00 97.62 168 LEU A O 1
ATOM 1317 N N . LEU A 1 169 ? 4.638 5.591 10.998 1.00 98.25 169 LEU A N 1
ATOM 1318 C CA . LEU A 1 169 ? 4.843 7.017 11.233 1.00 98.25 169 LEU A CA 1
ATOM 1319 C C . LEU A 1 169 ? 5.954 7.546 10.308 1.00 98.25 169 LEU A C 1
ATOM 1321 O O . LEU A 1 169 ? 6.898 6.804 10.018 1.00 98.25 169 LEU A O 1
ATOM 1325 N N . PRO A 1 170 ? 5.895 8.814 9.857 1.00 98.50 170 PRO A N 1
ATOM 1326 C CA . PRO A 1 170 ? 6.922 9.386 8.985 1.00 98.50 170 PRO A CA 1
ATOM 1327 C C . PRO A 1 170 ? 8.359 9.210 9.505 1.00 98.50 170 PRO A C 1
ATOM 1329 O O . PRO A 1 170 ? 9.263 8.915 8.724 1.00 98.50 170 PRO A O 1
ATOM 1332 N N . SER A 1 171 ? 8.568 9.305 10.821 1.00 98.12 171 SER A N 1
ATOM 1333 C CA . SER A 1 171 ? 9.863 9.064 11.472 1.00 98.12 171 SER A CA 1
ATOM 1334 C C . SER A 1 171 ? 10.326 7.606 11.360 1.00 98.12 171 SER A C 1
ATOM 1336 O O . SER A 1 171 ? 11.467 7.353 10.971 1.00 98.12 171 SER A O 1
ATOM 1338 N N . ALA A 1 172 ? 9.442 6.645 11.645 1.00 98.31 172 ALA A N 1
ATOM 1339 C CA . ALA A 1 172 ? 9.730 5.215 11.535 1.00 98.31 172 ALA A CA 1
ATOM 1340 C C . ALA A 1 172 ? 10.002 4.809 10.078 1.00 98.31 172 ALA A C 1
ATOM 1342 O O . ALA A 1 172 ? 10.969 4.104 9.791 1.00 98.31 172 ALA A O 1
ATOM 1343 N N . PHE A 1 173 ? 9.212 5.334 9.137 1.00 98.50 173 PHE A N 1
ATOM 1344 C CA . PHE A 1 173 ? 9.457 5.166 7.707 1.00 98.50 173 PHE A CA 1
ATOM 1345 C C . PHE A 1 173 ? 10.829 5.712 7.302 1.00 98.50 173 PHE A C 1
ATOM 1347 O O . PHE A 1 173 ? 11.585 5.022 6.619 1.00 98.50 173 PHE A O 1
ATOM 1354 N N . ALA A 1 174 ? 11.181 6.926 7.737 1.00 98.50 174 ALA A N 1
ATOM 1355 C CA . ALA A 1 174 ? 12.466 7.533 7.415 1.00 98.50 174 ALA A CA 1
ATOM 1356 C C . ALA A 1 174 ? 13.651 6.706 7.940 1.00 98.50 174 ALA A C 1
ATOM 1358 O O . ALA A 1 174 ? 14.650 6.587 7.231 1.00 98.50 174 ALA A O 1
ATOM 1359 N N . ALA A 1 175 ? 13.531 6.118 9.135 1.00 98.31 175 ALA A N 1
ATOM 1360 C CA . ALA A 1 175 ? 14.544 5.233 9.709 1.00 98.31 175 ALA A CA 1
ATOM 1361 C C . ALA A 1 175 ? 14.679 3.914 8.928 1.00 98.31 175 ALA A C 1
ATOM 1363 O O . ALA A 1 175 ? 15.794 3.467 8.652 1.00 98.31 175 ALA A O 1
ATOM 1364 N N . GLU A 1 176 ? 13.563 3.308 8.517 1.00 97.75 176 GLU A N 1
ATOM 1365 C CA . GLU A 1 176 ? 13.580 2.100 7.685 1.00 97.75 176 GLU A CA 1
ATOM 1366 C C . GLU A 1 176 ? 14.124 2.363 6.279 1.00 97.75 176 GLU A C 1
ATOM 1368 O O . GLU A 1 176 ? 14.854 1.531 5.736 1.00 97.75 176 GLU A O 1
ATOM 1373 N N . LEU A 1 177 ? 13.827 3.531 5.701 1.00 97.81 177 LEU A N 1
ATOM 1374 C CA . LEU A 1 177 ? 14.299 3.923 4.375 1.00 97.81 177 LEU A CA 1
ATOM 1375 C C . LEU A 1 177 ? 15.830 4.006 4.302 1.00 97.81 177 LEU A C 1
ATOM 1377 O O . LEU A 1 177 ? 16.413 3.721 3.254 1.00 97.81 177 LEU A O 1
ATOM 1381 N N . GLU A 1 178 ? 16.499 4.350 5.406 1.00 97.38 178 GLU A N 1
ATOM 1382 C CA . GLU A 1 178 ? 17.963 4.416 5.435 1.00 97.38 178 GLU A CA 1
ATOM 1383 C C . GLU A 1 178 ? 18.631 3.071 5.162 1.00 97.38 178 GLU A C 1
ATOM 1385 O O . GLU A 1 178 ? 19.708 3.036 4.563 1.00 97.38 178 GLU A O 1
ATOM 1390 N N . LYS A 1 179 ? 17.952 1.977 5.518 1.00 97.19 179 LYS A N 1
ATOM 1391 C CA . LYS A 1 179 ? 18.409 0.595 5.338 1.00 97.19 179 LYS A CA 1
ATOM 1392 C C . LYS A 1 179 ? 18.157 0.065 3.921 1.00 97.19 179 LYS A C 1
ATOM 1394 O O . LYS A 1 179 ? 18.500 -1.080 3.630 1.00 97.19 179 LYS A O 1
ATOM 1399 N N . LYS A 1 180 ? 17.499 0.841 3.051 1.00 97.38 180 LYS A N 1
ATOM 1400 C CA . LYS A 1 180 ? 17.103 0.411 1.703 1.00 97.38 180 LYS A CA 1
ATOM 1401 C C . LYS A 1 180 ? 18.140 0.811 0.656 1.00 97.38 180 LYS A C 1
ATOM 1403 O O . LYS A 1 180 ? 18.786 1.854 0.749 1.00 97.38 180 LYS A O 1
ATOM 1408 N N . SER A 1 181 ? 18.247 -0.019 -0.375 1.00 96.19 181 SER A N 1
ATOM 1409 C CA . SER A 1 181 ? 19.103 0.188 -1.538 1.00 96.19 181 SER A CA 1
ATOM 1410 C C . SER A 1 181 ? 18.476 1.177 -2.523 1.00 96.19 181 SER A C 1
ATOM 1412 O O . SER A 1 181 ? 17.285 1.084 -2.838 1.00 96.19 181 SER A O 1
ATOM 1414 N N . PHE A 1 182 ? 19.293 2.080 -3.060 1.00 93.62 182 PHE A N 1
ATOM 1415 C CA . PHE A 1 182 ? 18.932 3.050 -4.091 1.00 93.62 182 PHE A CA 1
ATOM 1416 C C . PHE A 1 182 ? 20.033 3.131 -5.143 1.00 93.62 182 PHE A C 1
ATOM 1418 O O . PHE A 1 182 ? 21.211 3.071 -4.801 1.00 93.62 182 PHE A O 1
ATOM 1425 N N . THR A 1 183 ? 19.645 3.369 -6.395 1.00 87.00 183 THR A N 1
ATOM 1426 C CA . THR A 1 183 ? 20.598 3.700 -7.462 1.00 87.00 183 THR A CA 1
ATOM 1427 C C . THR A 1 183 ? 21.086 5.149 -7.329 1.00 87.00 183 THR A C 1
ATOM 1429 O O . THR A 1 183 ? 22.282 5.389 -7.440 1.00 87.00 183 THR A O 1
ATOM 1432 N N . ASN A 1 184 ? 20.198 6.103 -6.997 1.00 85.31 184 ASN A N 1
ATOM 1433 C CA . ASN A 1 184 ? 20.547 7.509 -6.735 1.00 85.31 184 ASN A CA 1
ATOM 1434 C C . ASN A 1 184 ? 20.175 7.961 -5.306 1.00 85.31 184 ASN A C 1
ATOM 1436 O O . ASN A 1 184 ? 19.435 8.919 -5.086 1.00 85.31 184 ASN A O 1
ATOM 1440 N N . GLY A 1 185 ? 20.671 7.240 -4.295 1.00 85.38 185 GLY A N 1
ATOM 1441 C CA . GLY A 1 185 ? 20.209 7.400 -2.908 1.00 85.38 185 GLY A CA 1
ATOM 1442 C C . GLY A 1 185 ? 20.444 8.775 -2.278 1.00 85.38 185 GLY A C 1
ATOM 1443 O O . GLY A 1 185 ? 19.712 9.138 -1.359 1.00 85.38 185 GLY A O 1
ATOM 1444 N N . LYS A 1 186 ? 21.429 9.545 -2.758 1.00 88.44 186 LYS A N 1
ATOM 1445 C CA . LYS A 1 186 ? 21.731 10.887 -2.236 1.00 88.44 186 LYS A CA 1
ATOM 1446 C C . LYS A 1 186 ? 20.585 11.869 -2.496 1.00 88.44 186 LYS A C 1
ATOM 1448 O O . LYS A 1 186 ? 20.229 12.622 -1.592 1.00 88.44 186 LYS A O 1
ATOM 1453 N N . ASP A 1 187 ? 20.001 11.820 -3.689 1.00 88.38 187 ASP A N 1
ATOM 1454 C CA . ASP A 1 187 ? 18.925 12.732 -4.087 1.00 88.38 187 ASP A CA 1
ATOM 1455 C C . ASP A 1 187 ? 17.541 12.130 -3.804 1.00 88.38 187 ASP A C 1
ATOM 1457 O O . ASP A 1 187 ? 16.626 12.836 -3.370 1.00 88.38 187 ASP A O 1
ATOM 1461 N N . ASP A 1 188 ? 17.391 10.813 -3.984 1.00 93.00 188 ASP A N 1
ATOM 1462 C CA . ASP A 1 188 ? 16.097 10.143 -3.851 1.00 93.00 188 ASP A CA 1
ATOM 1463 C C . ASP A 1 188 ? 15.636 10.042 -2.393 1.00 93.00 188 ASP A C 1
ATOM 1465 O O . ASP A 1 188 ? 14.457 10.259 -2.113 1.00 93.00 188 ASP A O 1
ATOM 1469 N N . LYS A 1 189 ? 16.527 9.747 -1.433 1.00 95.94 189 LYS A N 1
ATOM 1470 C CA . LYS A 1 189 ? 16.119 9.531 -0.030 1.00 95.94 189 LYS A CA 1
ATOM 1471 C C . LYS A 1 189 ? 15.406 10.753 0.578 1.00 95.94 189 LYS A C 1
ATOM 1473 O O . LYS A 1 189 ? 14.320 10.564 1.133 1.00 95.94 189 LYS A O 1
ATOM 1478 N N . PRO A 1 190 ? 15.937 11.994 0.497 1.00 97.00 190 PRO A N 1
ATOM 1479 C CA . PRO A 1 190 ? 15.234 13.172 1.013 1.00 97.00 190 PRO A CA 1
ATOM 1480 C C . PRO A 1 190 ? 13.884 13.408 0.329 1.00 97.00 190 PRO A C 1
ATOM 1482 O O . PRO A 1 190 ? 12.897 13.728 0.994 1.00 97.00 190 PRO A O 1
ATOM 1485 N N . LEU A 1 191 ? 13.826 13.214 -0.992 1.00 95.56 191 LEU A N 1
ATOM 1486 C CA . LEU A 1 191 ? 12.598 13.370 -1.762 1.00 95.56 191 LEU A CA 1
ATOM 1487 C C . LEU A 1 191 ? 11.532 12.366 -1.314 1.00 95.56 191 LEU A C 1
ATOM 1489 O O . LEU A 1 191 ? 10.405 12.757 -1.015 1.00 95.56 191 LEU A O 1
ATOM 1493 N N . VAL A 1 192 ? 11.897 11.090 -1.240 1.00 97.12 192 VAL A N 1
ATOM 1494 C CA . VAL A 1 192 ? 11.007 9.986 -0.878 1.00 97.12 192 VAL A CA 1
ATOM 1495 C C . VAL A 1 192 ? 10.436 10.164 0.527 1.00 97.12 192 VAL A C 1
ATOM 1497 O O . VAL A 1 192 ? 9.230 10.007 0.706 1.00 97.12 192 VAL A O 1
ATOM 1500 N N . LYS A 1 193 ? 11.253 10.564 1.511 1.00 98.19 193 LYS A N 1
ATOM 1501 C CA . LYS A 1 193 ? 10.775 10.866 2.875 1.00 98.19 193 LYS A CA 1
ATOM 1502 C C . LYS A 1 193 ? 9.688 11.939 2.867 1.00 98.19 193 LYS A C 1
ATOM 1504 O O . LYS A 1 193 ? 8.623 11.734 3.443 1.00 98.19 193 LYS A O 1
ATOM 1509 N N . ARG A 1 194 ? 9.932 13.044 2.154 1.00 98.00 194 ARG A N 1
ATOM 1510 C CA . ARG A 1 194 ? 8.977 14.153 2.020 1.00 98.00 194 ARG A CA 1
ATOM 1511 C C . ARG A 1 194 ? 7.681 13.711 1.336 1.00 98.00 194 ARG A C 1
ATOM 1513 O O . ARG A 1 194 ? 6.599 14.084 1.778 1.00 98.00 194 ARG A O 1
ATOM 1520 N N . LEU A 1 195 ? 7.778 12.932 0.255 1.00 97.88 195 LEU A N 1
ATOM 1521 C CA . LEU A 1 195 ? 6.605 12.420 -0.460 1.00 97.88 195 LEU A CA 1
ATOM 1522 C C . LEU A 1 195 ? 5.807 11.426 0.397 1.00 97.88 195 LEU A C 1
ATOM 1524 O O . LEU A 1 195 ? 4.576 11.453 0.372 1.00 97.88 195 LEU A O 1
ATOM 1528 N N . TYR A 1 196 ? 6.488 10.574 1.170 1.00 98.44 196 TYR A N 1
ATOM 1529 C CA . TYR A 1 196 ? 5.839 9.661 2.106 1.00 98.44 196 TYR A CA 1
ATOM 1530 C C . TYR A 1 196 ? 5.062 10.408 3.181 1.00 98.44 196 TYR A C 1
ATOM 1532 O O . TYR A 1 196 ? 3.867 10.170 3.334 1.00 98.44 196 TYR A O 1
ATOM 1540 N N . GLU A 1 197 ? 5.711 11.343 3.872 1.00 98.38 197 GLU A N 1
ATOM 1541 C CA . GLU A 1 197 ? 5.085 12.142 4.924 1.00 98.38 197 GLU A CA 1
ATOM 1542 C C . GLU A 1 197 ? 3.865 12.917 4.409 1.00 98.38 197 GLU A C 1
ATOM 1544 O O . GLU A 1 197 ? 2.804 12.886 5.034 1.00 98.38 197 GLU A O 1
ATOM 1549 N N . ALA A 1 198 ? 3.977 13.553 3.239 1.00 97.81 198 ALA A N 1
ATOM 1550 C CA . ALA A 1 198 ? 2.866 14.277 2.628 1.00 97.81 198 ALA A CA 1
ATOM 1551 C C . ALA A 1 198 ? 1.668 13.357 2.337 1.00 97.81 198 ALA A C 1
ATOM 1553 O O . ALA A 1 198 ? 0.539 13.674 2.714 1.00 97.81 198 ALA A O 1
ATOM 1554 N N . ALA A 1 199 ? 1.909 12.199 1.714 1.00 97.25 199 ALA A N 1
ATOM 1555 C CA . ALA A 1 199 ? 0.857 11.235 1.399 1.00 97.25 199 ALA A CA 1
ATOM 1556 C C . ALA A 1 199 ? 0.251 10.596 2.659 1.00 97.25 199 ALA A C 1
ATOM 1558 O O . ALA A 1 199 ? -0.962 10.400 2.718 1.00 97.25 199 ALA A O 1
ATOM 1559 N N . PHE A 1 200 ? 1.073 10.302 3.670 1.00 97.75 200 PHE A N 1
ATOM 1560 C CA . PHE A 1 200 ? 0.624 9.807 4.969 1.00 97.75 200 PHE A CA 1
ATOM 1561 C C . PHE A 1 200 ? -0.329 10.812 5.621 1.00 97.75 200 PHE A C 1
ATOM 1563 O O . PHE A 1 200 ? -1.485 10.482 5.876 1.00 97.75 200 PHE A O 1
ATOM 1570 N N . ASN A 1 201 ? 0.105 12.062 5.796 1.00 96.75 201 ASN A N 1
ATOM 1571 C CA . ASN A 1 201 ? -0.709 13.103 6.421 1.00 96.75 201 ASN A CA 1
ATOM 1572 C C . ASN A 1 201 ? -2.009 13.354 5.644 1.00 96.75 201 ASN A C 1
ATOM 1574 O O . ASN A 1 201 ? -3.079 13.487 6.240 1.00 96.75 201 ASN A O 1
ATOM 1578 N N . GLU A 1 202 ? -1.940 13.381 4.311 1.00 95.56 202 GLU A N 1
ATOM 1579 C CA . GLU A 1 202 ? -3.113 13.613 3.478 1.00 95.56 202 GLU A CA 1
ATOM 1580 C C . GLU A 1 202 ? -4.109 12.446 3.526 1.00 95.56 202 GLU A C 1
ATOM 1582 O O . GLU A 1 202 ? -5.292 12.658 3.802 1.00 95.56 202 GLU A O 1
ATOM 1587 N N . GLN A 1 203 ? -3.667 11.227 3.210 1.00 94.88 203 GLN A N 1
ATOM 1588 C CA . GLN A 1 203 ? -4.578 10.093 3.064 1.00 94.88 203 GLN A CA 1
ATOM 1589 C C . GLN A 1 203 ? -5.066 9.587 4.415 1.00 94.88 203 GLN A C 1
ATOM 1591 O O . GLN A 1 203 ? -6.260 9.331 4.569 1.00 94.88 203 GLN A O 1
ATOM 1596 N N . PHE A 1 204 ? -4.169 9.463 5.395 1.00 92.56 204 PHE A N 1
ATOM 1597 C CA . PHE A 1 204 ? -4.515 8.956 6.720 1.00 92.56 204 PHE A CA 1
ATOM 1598 C C . PHE A 1 204 ? -5.371 9.966 7.492 1.00 92.56 204 PHE A C 1
ATOM 1600 O O . PHE A 1 204 ? -6.393 9.593 8.068 1.00 92.56 204 PHE A O 1
ATOM 1607 N N . GLY A 1 205 ? -5.064 11.265 7.370 1.00 95.38 205 GLY A N 1
ATOM 1608 C CA . GLY A 1 205 ? -5.865 12.341 7.960 1.00 95.38 205 GLY A CA 1
ATOM 1609 C C . GLY A 1 205 ? -7.299 12.433 7.416 1.00 95.38 205 GLY A C 1
ATOM 1610 O O . GLY A 1 205 ? -8.199 12.928 8.100 1.00 95.38 205 GLY A O 1
ATOM 1611 N N . LYS A 1 206 ? -7.537 11.939 6.191 1.00 96.00 206 LYS A N 1
ATOM 1612 C CA . LYS A 1 206 ? -8.857 11.890 5.533 1.00 96.00 206 LYS A CA 1
ATOM 1613 C C . LYS A 1 206 ? -9.560 10.532 5.669 1.00 96.00 206 LYS A C 1
ATOM 1615 O O . LYS A 1 206 ? -10.716 10.426 5.255 1.00 96.00 206 LYS A O 1
ATOM 1620 N N . ALA A 1 207 ? -8.896 9.503 6.197 1.00 96.81 207 ALA A N 1
ATOM 1621 C CA . ALA A 1 207 ? -9.438 8.150 6.245 1.00 96.81 207 ALA A CA 1
ATOM 1622 C C . ALA A 1 207 ? -10.621 8.059 7.218 1.00 96.81 207 ALA A C 1
ATOM 1624 O O . ALA A 1 207 ? -10.492 8.378 8.397 1.00 96.81 207 ALA A O 1
ATOM 1625 N N . THR A 1 208 ? -11.769 7.597 6.720 1.00 97.31 208 THR A N 1
ATOM 1626 C CA . THR A 1 208 ? -12.963 7.313 7.534 1.00 97.31 208 THR A CA 1
ATOM 1627 C C . THR A 1 208 ? -13.137 5.825 7.815 1.00 97.31 208 THR A C 1
ATOM 1629 O O . THR A 1 208 ? -13.780 5.456 8.792 1.00 97.31 208 THR A O 1
ATOM 1632 N N . ALA A 1 209 ? -12.537 4.968 6.991 1.00 96.62 209 ALA A N 1
ATOM 1633 C CA . ALA A 1 209 ? -12.522 3.528 7.174 1.00 96.62 209 ALA A CA 1
ATOM 1634 C C . ALA A 1 209 ? -11.133 2.976 6.845 1.00 96.62 209 ALA A C 1
ATOM 1636 O O . ALA A 1 209 ? -10.520 3.400 5.862 1.00 96.62 209 ALA A O 1
ATOM 1637 N N . LEU A 1 210 ? -10.666 2.026 7.651 1.00 96.81 210 LEU A N 1
ATOM 1638 C CA . LEU A 1 210 ? -9.459 1.245 7.391 1.00 96.81 210 LEU A CA 1
ATOM 1639 C C . LEU A 1 210 ? -9.841 -0.233 7.296 1.00 96.81 210 LEU A C 1
ATOM 1641 O O . LEU A 1 210 ? -10.374 -0.808 8.246 1.00 96.81 210 LEU A O 1
ATOM 1645 N N . LEU A 1 211 ? -9.597 -0.805 6.117 1.00 94.62 211 LEU A N 1
ATOM 1646 C CA . LEU A 1 211 ? -9.889 -2.193 5.767 1.00 94.62 211 LEU A CA 1
ATOM 1647 C C . LEU A 1 211 ? -8.581 -2.989 5.823 1.00 94.62 211 LEU A C 1
ATOM 1649 O O . LEU A 1 211 ? -7.826 -3.024 4.842 1.00 94.62 211 LEU A O 1
ATOM 1653 N N . TYR A 1 212 ? -8.282 -3.530 7.003 1.00 94.62 212 TYR A N 1
ATOM 1654 C CA . TYR A 1 212 ? -7.074 -4.302 7.297 1.00 94.62 212 TYR A CA 1
ATOM 1655 C C . TYR A 1 212 ? -7.395 -5.756 7.658 1.00 94.62 212 TYR A C 1
ATOM 1657 O O . TYR A 1 212 ? -6.719 -6.342 8.498 1.00 94.62 212 TYR A O 1
ATOM 1665 N N . GLN A 1 213 ? -8.433 -6.328 7.050 1.00 91.06 213 GLN A N 1
ATOM 1666 C CA . GLN A 1 213 ? -8.749 -7.748 7.192 1.00 91.06 213 GLN A CA 1
ATOM 1667 C C . GLN A 1 213 ? -7.759 -8.622 6.423 1.00 91.06 213 GLN A C 1
ATOM 1669 O O . GLN A 1 213 ? -7.229 -8.164 5.408 1.00 91.06 213 GLN A O 1
ATOM 1674 N N . ASP A 1 214 ? -7.565 -9.859 6.882 1.00 90.00 214 ASP A N 1
ATOM 1675 C CA . ASP A 1 214 ? -6.798 -10.901 6.177 1.00 90.00 214 ASP A CA 1
ATOM 1676 C C . ASP A 1 214 ? -5.400 -10.440 5.727 1.00 90.00 214 ASP A C 1
ATOM 1678 O O . ASP A 1 214 ? -4.991 -10.539 4.569 1.00 90.00 214 ASP A O 1
ATOM 1682 N N . LEU A 1 215 ? -4.649 -9.845 6.656 1.00 91.44 215 LEU A N 1
ATOM 1683 C CA . LEU A 1 215 ? -3.278 -9.398 6.405 1.00 91.44 215 LEU A CA 1
ATOM 1684 C C . LEU A 1 215 ? -2.241 -10.256 7.135 1.00 91.44 215 LEU A C 1
ATOM 1686 O O . LEU A 1 215 ? -1.056 -9.928 7.090 1.00 91.44 215 LEU A O 1
ATOM 1690 N N . GLY A 1 216 ? -2.654 -11.330 7.814 1.00 91.88 216 GLY A N 1
ATOM 1691 C CA . GLY A 1 216 ? -1.762 -12.156 8.634 1.00 91.88 216 GLY A CA 1
ATOM 1692 C C . GLY A 1 216 ? -1.026 -11.351 9.712 1.00 91.88 216 GLY A C 1
ATOM 1693 O O . GLY A 1 216 ? 0.125 -11.643 10.026 1.00 91.88 216 GLY A O 1
ATOM 1694 N N . TRP A 1 217 ? -1.631 -10.267 10.208 1.00 94.19 217 TRP A N 1
ATOM 1695 C CA . TRP A 1 217 ? -1.022 -9.415 11.229 1.00 94.19 217 TRP A CA 1
ATOM 1696 C C . TRP A 1 217 ? -1.044 -10.096 12.591 1.00 94.19 217 TRP A C 1
ATOM 1698 O O . TRP A 1 217 ? -2.090 -10.585 13.010 1.00 94.19 217 TRP A O 1
ATOM 1708 N N . GLY A 1 218 ? 0.090 -10.067 13.292 1.00 95.19 218 GLY A N 1
ATOM 1709 C CA . GLY A 1 218 ? 0.198 -10.512 14.676 1.00 95.19 218 GLY A CA 1
ATOM 1710 C C . GLY A 1 218 ? 0.249 -9.345 15.662 1.00 95.19 218 GLY A C 1
ATOM 1711 O O . GLY A 1 218 ? -0.068 -8.194 15.341 1.00 95.19 218 GLY A O 1
ATOM 1712 N N . ASP A 1 219 ? 0.706 -9.637 16.880 1.00 96.94 219 ASP A N 1
ATOM 1713 C CA . ASP A 1 219 ? 0.831 -8.646 17.957 1.00 96.94 219 ASP A CA 1
ATOM 1714 C C . ASP A 1 219 ? 1.752 -7.475 17.597 1.00 96.94 219 ASP A C 1
ATOM 1716 O O . ASP A 1 219 ? 1.459 -6.330 17.944 1.00 96.94 219 ASP A O 1
ATOM 1720 N N . ALA A 1 220 ? 2.838 -7.736 16.863 1.00 96.94 220 ALA A N 1
ATOM 1721 C CA . ALA A 1 220 ? 3.784 -6.704 16.446 1.00 96.94 220 ALA A CA 1
ATOM 1722 C C . ALA A 1 220 ? 3.133 -5.690 15.491 1.00 96.94 220 ALA A C 1
ATOM 1724 O O . ALA A 1 220 ? 3.267 -4.478 15.670 1.00 96.94 220 ALA A O 1
ATOM 1725 N N . GLU A 1 221 ? 2.384 -6.173 14.501 1.00 96.88 221 GLU A N 1
ATOM 1726 C CA . GLU A 1 221 ? 1.658 -5.320 13.566 1.00 96.88 221 GLU A CA 1
ATOM 1727 C C . GLU A 1 221 ? 0.532 -4.535 14.250 1.00 96.88 221 GLU A C 1
ATOM 1729 O O . GLU A 1 221 ? 0.349 -3.344 13.981 1.00 96.88 221 GLU A O 1
ATOM 1734 N N . ALA A 1 222 ? -0.197 -5.173 15.168 1.00 97.06 222 ALA A N 1
ATOM 1735 C CA . ALA A 1 222 ? -1.227 -4.512 15.962 1.00 97.06 222 ALA A CA 1
ATOM 1736 C C . ALA A 1 222 ? -0.647 -3.404 16.856 1.00 97.06 222 ALA A C 1
ATOM 1738 O O . ALA A 1 222 ? -1.222 -2.315 16.931 1.00 97.06 222 ALA A O 1
ATOM 1739 N N . ALA A 1 223 ? 0.510 -3.642 17.481 1.00 98.12 223 ALA A N 1
ATOM 1740 C CA . ALA A 1 223 ? 1.220 -2.642 18.273 1.00 98.12 223 ALA A CA 1
ATOM 1741 C C . ALA A 1 223 ? 1.693 -1.458 17.413 1.00 98.12 223 ALA A C 1
ATOM 1743 O O . ALA A 1 223 ? 1.500 -0.305 17.800 1.00 98.12 223 ALA A O 1
ATOM 1744 N N . GLN A 1 224 ? 2.222 -1.719 16.213 1.00 98.06 224 GLN A N 1
ATOM 1745 C CA . GLN A 1 224 ? 2.596 -0.662 15.270 1.00 98.06 224 GLN A CA 1
ATOM 1746 C C . GLN A 1 224 ? 1.379 0.174 14.839 1.00 98.06 224 GLN A C 1
ATOM 1748 O O . GLN A 1 224 ? 1.449 1.404 14.787 1.00 98.06 224 GLN A O 1
ATOM 1753 N N . LEU A 1 225 ? 0.236 -0.463 14.557 1.00 98.00 225 LEU A N 1
ATOM 1754 C CA . LEU A 1 225 ? -0.998 0.268 14.264 1.00 98.00 225 LEU A CA 1
ATOM 1755 C C . LEU A 1 225 ? -1.442 1.113 15.467 1.00 98.00 225 LEU A C 1
ATOM 1757 O O . LEU A 1 225 ? -1.850 2.260 15.285 1.00 98.00 225 LEU A O 1
ATOM 1761 N N . ALA A 1 226 ? -1.359 0.574 16.685 1.00 98.25 226 ALA A N 1
ATOM 1762 C CA . ALA A 1 226 ? -1.710 1.301 17.900 1.00 98.25 226 ALA A CA 1
ATOM 1763 C C . ALA A 1 226 ? -0.864 2.574 18.071 1.00 98.25 226 ALA A C 1
ATOM 1765 O O . ALA A 1 226 ? -1.420 3.629 18.375 1.00 98.25 226 ALA A O 1
ATOM 1766 N N . GLU A 1 227 ? 0.441 2.505 17.796 1.00 98.31 227 GLU A N 1
ATOM 1767 C CA . GLU A 1 227 ? 1.345 3.663 17.806 1.00 98.31 227 GLU A CA 1
ATOM 1768 C C . GLU A 1 227 ? 0.906 4.739 16.798 1.00 98.31 227 GLU A C 1
ATOM 1770 O O . GLU A 1 227 ? 0.793 5.918 17.140 1.00 98.31 227 GLU A O 1
ATOM 1775 N N . VAL A 1 228 ? 0.574 4.334 15.567 1.00 98.19 228 VAL A N 1
ATOM 1776 C CA . VAL A 1 228 ? 0.073 5.250 14.529 1.00 98.19 228 VAL A CA 1
ATOM 1777 C C . VAL A 1 228 ? -1.240 5.921 14.942 1.00 98.19 228 VAL A C 1
ATOM 1779 O O . VAL A 1 228 ? -1.437 7.112 14.700 1.00 98.19 228 VAL A O 1
ATOM 1782 N N . LEU A 1 229 ? -2.159 5.182 15.566 1.00 97.94 229 LEU A N 1
ATOM 1783 C CA . LEU A 1 229 ? -3.416 5.756 16.047 1.00 97.94 229 LEU A CA 1
ATOM 1784 C C . LEU A 1 229 ? -3.172 6.726 17.214 1.00 97.94 229 LEU A C 1
ATOM 1786 O O . LEU A 1 229 ? -3.784 7.798 17.250 1.00 97.94 229 LEU A O 1
ATOM 1790 N N . ALA A 1 230 ? -2.273 6.374 18.138 1.00 98.38 230 ALA A N 1
ATOM 1791 C CA . ALA A 1 230 ? -1.899 7.194 19.289 1.00 98.38 230 ALA A CA 1
ATOM 1792 C C . ALA A 1 230 ? -1.228 8.515 18.888 1.00 98.38 230 ALA A C 1
ATOM 1794 O O . ALA A 1 230 ? -1.372 9.511 19.593 1.00 98.38 230 ALA A O 1
ATOM 1795 N N . SER A 1 231 ? -0.574 8.571 17.724 1.00 98.00 231 SER A N 1
ATOM 1796 C CA . SER A 1 231 ? 0.006 9.813 17.199 1.00 98.00 231 SER A CA 1
ATOM 1797 C C . SER A 1 231 ? -1.037 10.852 16.759 1.00 98.00 231 SER A C 1
ATOM 1799 O O . SER A 1 231 ? -0.670 11.955 16.356 1.00 98.00 231 SER A O 1
ATOM 1801 N N . GLY A 1 232 ? -2.328 10.497 16.738 1.00 97.44 232 GLY A N 1
ATOM 1802 C CA . GLY A 1 232 ? -3.404 11.370 16.269 1.00 97.44 232 GLY A CA 1
ATOM 1803 C C . GLY A 1 232 ? -3.529 11.462 14.744 1.00 97.44 232 GLY A C 1
ATOM 1804 O O . GLY A 1 232 ? -4.283 12.297 14.250 1.00 97.44 232 GLY A O 1
ATOM 1805 N N . ALA A 1 233 ? -2.840 10.602 13.984 1.00 96.69 233 ALA A N 1
ATOM 1806 C CA . ALA A 1 233 ? -2.821 10.654 12.517 1.00 96.69 233 ALA A CA 1
ATOM 1807 C C . ALA A 1 233 ? -4.167 10.308 11.847 1.00 96.69 233 ALA A C 1
ATOM 1809 O O . ALA A 1 233 ? -4.363 10.615 10.672 1.00 96.69 233 ALA A O 1
ATOM 1810 N N . ALA A 1 234 ? -5.098 9.681 12.575 1.00 97.12 234 ALA A N 1
ATOM 1811 C CA . ALA A 1 234 ? -6.388 9.214 12.060 1.00 97.12 234 ALA A CA 1
ATOM 1812 C C . ALA A 1 234 ? -7.593 9.891 12.757 1.00 97.12 234 ALA A C 1
ATOM 1814 O O . ALA A 1 234 ? -8.421 9.209 13.368 1.00 97.12 234 ALA A O 1
ATOM 1815 N N . PRO A 1 235 ? -7.730 11.231 12.702 1.00 97.62 235 PRO A N 1
ATOM 1816 C CA . PRO A 1 235 ? -8.750 11.952 13.464 1.00 97.62 235 PRO A CA 1
ATOM 1817 C C . PRO A 1 235 ? -10.179 11.676 12.982 1.00 97.62 235 PRO A C 1
ATOM 1819 O O . PRO A 1 235 ? -11.113 11.831 13.757 1.00 97.62 235 PRO A O 1
ATOM 1822 N N . ARG A 1 236 ? -10.355 11.272 11.717 1.00 98.25 236 ARG A N 1
ATOM 1823 C CA . ARG A 1 236 ? -11.663 11.046 11.075 1.00 98.25 236 ARG A CA 1
ATOM 1824 C C . ARG A 1 236 ? -12.055 9.573 10.981 1.00 98.25 236 ARG A C 1
ATOM 1826 O O . ARG A 1 236 ? -13.075 9.268 10.370 1.00 98.25 236 ARG A O 1
ATOM 1833 N N . LEU A 1 237 ? -11.245 8.672 11.534 1.00 98.44 237 LEU A N 1
ATOM 1834 C CA . LEU A 1 237 ? -11.478 7.239 11.425 1.00 98.44 237 LEU A CA 1
ATOM 1835 C C . LEU A 1 237 ? -12.752 6.859 12.174 1.00 98.44 237 LEU A C 1
ATOM 1837 O O . LEU A 1 237 ? -12.805 7.003 13.388 1.00 98.44 237 LEU A O 1
ATOM 1841 N N . GLU A 1 238 ? -13.750 6.354 11.455 1.00 98.06 238 GLU A N 1
ATOM 1842 C CA . GLU A 1 238 ? -15.030 5.918 12.015 1.00 98.06 238 GLU A CA 1
ATOM 1843 C C . GLU A 1 238 ? -15.130 4.397 12.115 1.00 98.06 238 GLU A C 1
ATOM 1845 O O . GLU A 1 238 ? -15.800 3.883 13.014 1.00 98.06 238 GLU A O 1
ATOM 1850 N N . THR A 1 239 ? -14.464 3.669 11.215 1.00 97.38 239 THR A N 1
ATOM 1851 C CA . THR A 1 239 ? -14.519 2.205 11.177 1.00 97.38 239 THR A CA 1
ATOM 1852 C C . THR A 1 239 ? -13.147 1.577 10.971 1.00 97.38 239 THR A C 1
ATOM 1854 O O . THR A 1 239 ? -12.429 1.926 10.035 1.00 97.38 239 THR A O 1
ATOM 1857 N N . LEU A 1 240 ? -12.799 0.617 11.825 1.00 97.00 240 LEU A N 1
ATOM 1858 C CA . LEU A 1 240 ? -11.554 -0.143 11.741 1.00 97.00 240 LEU A CA 1
ATOM 1859 C C . LEU A 1 240 ? -11.858 -1.638 11.653 1.00 97.00 240 LEU A C 1
ATOM 1861 O O . LEU A 1 240 ? -12.423 -2.203 12.587 1.00 97.00 240 LEU A O 1
ATOM 1865 N N . TYR A 1 241 ? -11.453 -2.270 10.556 1.00 95.50 241 TYR A N 1
ATOM 1866 C CA . TYR A 1 241 ? -11.570 -3.712 10.380 1.00 95.50 241 TYR A CA 1
ATOM 1867 C C . TYR A 1 241 ? -10.207 -4.385 10.513 1.00 95.50 241 TYR A C 1
ATOM 1869 O O . TYR A 1 241 ? -9.270 -4.026 9.803 1.00 95.50 241 TYR A O 1
ATOM 1877 N N . LEU A 1 242 ? -10.127 -5.354 11.419 1.00 94.38 242 LEU A N 1
ATOM 1878 C CA . LEU A 1 242 ? -8.952 -6.151 11.771 1.00 94.38 242 LEU A CA 1
ATOM 1879 C C . LEU A 1 242 ? -9.280 -7.652 11.861 1.00 94.38 242 LEU A C 1
ATOM 1881 O O . LEU A 1 242 ? -8.429 -8.420 12.309 1.00 94.38 242 LEU A O 1
ATOM 1885 N N . ASN A 1 243 ? -10.488 -8.079 11.476 1.00 91.56 243 ASN A N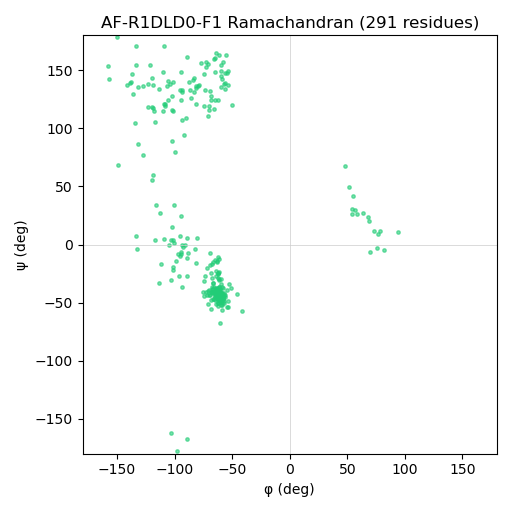 1
ATOM 1886 C CA . ASN A 1 243 ? -10.853 -9.497 11.452 1.00 91.56 243 ASN A CA 1
ATOM 1887 C C . ASN A 1 243 ? -9.965 -10.295 10.488 1.00 91.56 243 ASN A C 1
ATOM 1889 O O . ASN A 1 243 ? -9.268 -9.723 9.652 1.00 91.56 243 ASN A O 1
ATOM 1893 N N . GLU A 1 244 ? -9.963 -11.617 10.638 1.00 90.19 244 GLU A N 1
ATOM 1894 C CA . GLU A 1 244 ? -9.128 -12.527 9.832 1.00 90.19 244 GLU A CA 1
ATOM 1895 C C . GLU A 1 244 ? -7.611 -12.240 9.938 1.00 90.19 244 GLU A C 1
ATOM 1897 O O . GLU A 1 244 ? -6.834 -12.559 9.050 1.00 90.19 244 GLU A O 1
ATOM 1902 N N . ASN A 1 245 ? -7.159 -11.655 11.053 1.00 92.31 245 ASN A N 1
ATOM 1903 C CA . ASN A 1 245 ? -5.740 -11.579 11.411 1.00 92.31 245 ASN A CA 1
ATOM 1904 C C . ASN A 1 245 ? -5.405 -12.493 12.601 1.00 92.31 245 ASN A C 1
ATOM 1906 O O . ASN A 1 245 ? -6.290 -12.997 13.294 1.00 92.31 245 ASN A O 1
ATOM 1910 N N . GLU A 1 246 ? -4.112 -12.638 12.882 1.00 93.25 246 GLU A N 1
ATOM 1911 C CA . GLU A 1 246 ? -3.536 -13.477 13.943 1.00 93.25 246 GLU A CA 1
ATOM 1912 C C . GLU A 1 246 ? -3.154 -12.643 15.186 1.00 93.25 246 GLU A C 1
ATOM 1914 O O . GLU A 1 246 ? -2.157 -12.902 15.859 1.00 93.25 246 GLU A O 1
ATOM 1919 N N . ILE A 1 247 ? -3.932 -11.596 15.483 1.00 93.94 247 ILE A N 1
ATOM 1920 C CA . ILE A 1 247 ? -3.662 -10.671 16.593 1.00 93.94 247 ILE A CA 1
ATOM 1921 C C . ILE A 1 247 ? -4.005 -11.354 17.920 1.00 93.94 247 ILE A C 1
ATOM 1923 O O . ILE A 1 247 ? -5.160 -11.708 18.166 1.00 93.94 247 ILE A O 1
ATOM 1927 N N . GLY A 1 248 ? -3.006 -11.496 18.785 1.00 94.75 248 GLY A N 1
ATOM 1928 C CA . GLY A 1 248 ? -3.131 -12.048 20.125 1.00 94.75 248 GLY A CA 1
ATOM 1929 C C . GLY A 1 248 ? -3.456 -10.995 21.186 1.00 94.75 248 GLY A C 1
ATOM 1930 O O . GLY A 1 248 ? -3.831 -9.847 20.911 1.00 94.75 248 GLY A O 1
ATOM 1931 N N . ASP A 1 249 ? -3.326 -11.407 22.447 1.00 95.12 249 ASP A N 1
ATOM 1932 C CA . ASP A 1 249 ? -3.683 -10.576 23.597 1.00 95.12 249 ASP A CA 1
ATOM 1933 C C . ASP A 1 249 ? -2.820 -9.314 23.708 1.00 95.12 249 ASP A C 1
ATOM 1935 O O . ASP A 1 249 ? -3.343 -8.253 24.053 1.00 95.12 249 ASP A O 1
ATOM 1939 N N . GLU A 1 250 ? -1.522 -9.390 23.401 1.00 97.00 250 GLU A N 1
ATOM 1940 C CA . GLU A 1 250 ? -0.613 -8.246 23.541 1.00 97.00 250 GLU A CA 1
ATOM 1941 C C . GLU A 1 250 ? -0.892 -7.168 22.486 1.00 97.00 250 GLU A C 1
ATOM 1943 O O . GLU A 1 250 ? -0.945 -5.978 22.810 1.00 97.00 250 GLU A O 1
ATOM 1948 N N . GLY A 1 251 ? -1.188 -7.563 21.246 1.00 96.75 251 GLY A N 1
ATOM 1949 C CA . GLY A 1 251 ? -1.631 -6.642 20.205 1.00 96.75 251 GLY A CA 1
ATOM 1950 C C . GLY A 1 251 ? -2.965 -5.979 20.552 1.00 96.75 251 GLY A C 1
ATOM 1951 O O . GLY A 1 251 ? -3.145 -4.771 20.360 1.00 96.75 251 GLY A O 1
ATOM 1952 N N . CYS A 1 252 ? -3.895 -6.736 21.140 1.00 95.94 252 CYS A N 1
ATOM 1953 C CA . CYS A 1 252 ? -5.169 -6.198 21.616 1.00 95.94 252 CYS A CA 1
ATOM 1954 C C . CYS A 1 252 ? -4.996 -5.199 22.769 1.00 95.94 252 CYS A C 1
ATOM 1956 O O . CYS A 1 252 ? -5.628 -4.139 22.746 1.00 95.94 252 CYS A O 1
ATOM 1958 N N . LYS A 1 253 ? -4.114 -5.486 23.736 1.00 96.44 253 LYS A N 1
ATOM 1959 C CA . LYS A 1 253 ? -3.764 -4.560 24.829 1.00 96.44 253 LYS A CA 1
ATOM 1960 C C . LYS A 1 253 ? -3.136 -3.273 24.306 1.00 96.44 253 LYS A C 1
ATOM 1962 O O . LYS A 1 253 ? -3.516 -2.193 24.756 1.00 96.44 253 LYS A O 1
ATOM 1967 N N . ALA A 1 254 ? -2.238 -3.356 23.323 1.00 98.12 254 ALA A N 1
ATOM 1968 C CA . ALA A 1 254 ? -1.640 -2.173 22.705 1.00 98.12 254 ALA A CA 1
ATOM 1969 C C . ALA A 1 254 ? -2.711 -1.265 22.074 1.00 98.12 254 ALA A C 1
ATOM 1971 O O . ALA A 1 254 ? -2.740 -0.054 22.315 1.00 98.12 254 ALA A O 1
ATOM 1972 N N . LEU A 1 255 ? -3.657 -1.854 21.335 1.00 97.12 255 LEU A N 1
ATOM 1973 C CA . LEU A 1 255 ? -4.786 -1.115 20.765 1.00 97.12 255 LEU A CA 1
ATOM 1974 C C . LEU A 1 255 ? -5.699 -0.531 21.856 1.00 97.12 255 LEU A C 1
ATOM 1976 O O . LEU A 1 255 ? -6.137 0.614 21.735 1.00 97.12 255 LEU A O 1
ATOM 1980 N N . ALA A 1 256 ? -5.967 -1.278 22.931 1.00 96.31 256 ALA A N 1
ATOM 1981 C CA . ALA A 1 256 ? -6.763 -0.804 24.061 1.00 96.31 256 ALA A CA 1
ATOM 1982 C C . ALA A 1 256 ? -6.117 0.412 24.739 1.00 96.31 256 ALA A C 1
ATOM 1984 O O . ALA A 1 256 ? -6.804 1.398 25.013 1.00 96.31 256 ALA A O 1
ATOM 1985 N N . ALA A 1 257 ? -4.800 0.368 24.960 1.00 98.19 257 ALA A N 1
ATOM 1986 C CA . ALA A 1 257 ? -4.033 1.461 25.546 1.00 98.19 257 ALA A CA 1
ATOM 1987 C C . ALA A 1 257 ? -4.122 2.732 24.689 1.00 98.19 257 ALA A C 1
ATOM 1989 O O . ALA A 1 257 ? -4.502 3.783 25.201 1.00 98.19 257 ALA A O 1
ATOM 1990 N N . ALA A 1 258 ? -3.886 2.630 23.376 1.00 98.12 258 ALA A N 1
ATOM 1991 C CA . ALA A 1 258 ? -4.013 3.773 22.469 1.00 98.12 258 ALA A CA 1
ATOM 1992 C C . ALA A 1 258 ? -5.430 4.378 22.504 1.00 98.12 258 ALA A C 1
ATOM 1994 O O . ALA A 1 258 ? -5.601 5.591 22.641 1.00 98.12 258 ALA A O 1
ATOM 1995 N N . LEU A 1 259 ? -6.470 3.539 22.432 1.00 97.06 259 LEU A N 1
ATOM 1996 C CA . LEU A 1 259 ? -7.861 4.002 22.456 1.00 97.06 259 LEU A CA 1
ATOM 1997 C C . LEU A 1 259 ? -8.258 4.629 23.798 1.00 97.06 259 LEU A C 1
ATOM 1999 O O . LEU A 1 259 ? -9.069 5.560 23.803 1.00 97.06 259 LEU A O 1
ATOM 2003 N N . LYS A 1 260 ? -7.709 4.140 24.914 1.00 97.44 260 LYS A N 1
ATOM 2004 C CA . LYS A 1 260 ? -7.938 4.683 26.259 1.00 97.44 260 LYS A CA 1
ATOM 2005 C C . LYS A 1 260 ? -7.399 6.108 26.391 1.00 97.44 260 LYS A C 1
ATOM 2007 O O . LYS A 1 260 ? -8.079 6.936 26.992 1.00 97.44 260 LYS A O 1
ATOM 2012 N N . GLU A 1 261 ? -6.255 6.391 25.770 1.00 97.62 261 GLU A N 1
ATOM 2013 C CA . GLU A 1 261 ? -5.626 7.721 25.719 1.00 97.62 261 GLU A CA 1
ATOM 2014 C C . GLU A 1 261 ? -6.243 8.653 24.654 1.00 97.62 261 GLU A C 1
ATOM 2016 O O . GLU A 1 261 ? -5.780 9.771 24.443 1.00 97.62 261 GLU A O 1
ATOM 2021 N N . GLY A 1 262 ? -7.322 8.227 23.985 1.00 96.56 262 GLY A N 1
ATOM 2022 C CA . GLY A 1 262 ? -8.090 9.076 23.068 1.00 96.56 262 GLY A CA 1
ATOM 2023 C C . GLY A 1 262 ? -7.691 8.983 21.593 1.00 96.56 262 GLY A C 1
ATOM 2024 O O . GLY A 1 262 ? -8.189 9.770 20.786 1.00 96.56 262 GLY A O 1
ATOM 2025 N N . ALA A 1 263 ? -6.862 8.008 21.206 1.00 97.62 263 ALA A N 1
ATOM 2026 C CA . ALA A 1 263 ? -6.551 7.732 19.802 1.00 97.62 263 ALA A CA 1
ATOM 2027 C C . ALA A 1 263 ? -7.821 7.493 18.963 1.00 97.62 263 ALA A C 1
ATOM 2029 O O . ALA A 1 263 ? -8.797 6.931 19.462 1.00 97.62 263 ALA A O 1
ATOM 2030 N N . ALA A 1 264 ? -7.807 7.869 17.679 1.00 97.00 264 ALA A N 1
ATOM 2031 C CA . ALA A 1 264 ? -8.958 7.748 16.770 1.00 97.00 264 ALA A CA 1
ATOM 2032 C C . ALA A 1 264 ? -10.271 8.295 17.391 1.00 97.00 264 ALA A C 1
ATOM 2034 O O . ALA A 1 264 ? -11.183 7.527 17.716 1.00 97.00 264 ALA A O 1
ATOM 2035 N N . PRO A 1 265 ? -10.381 9.615 17.625 1.00 97.62 265 PRO A N 1
ATOM 2036 C CA . PRO A 1 265 ? -11.482 10.215 18.385 1.00 97.62 265 PRO A CA 1
ATOM 2037 C C . PRO A 1 265 ? -12.870 9.965 17.775 1.00 97.62 265 PRO A C 1
ATOM 2039 O O . PRO A 1 265 ? -13.840 9.851 18.520 1.00 97.62 265 PRO A O 1
ATOM 2042 N N . SER A 1 266 ? -12.967 9.826 16.449 1.00 97.94 266 SER A N 1
ATOM 2043 C CA . SER A 1 266 ? -14.226 9.577 15.731 1.00 97.94 266 SER A CA 1
ATOM 2044 C C . SER A 1 266 ? -14.597 8.101 15.567 1.00 97.94 266 SER A C 1
ATOM 2046 O O . SER A 1 266 ? -15.578 7.817 14.880 1.00 97.94 266 SER A O 1
ATOM 2048 N N . LEU A 1 267 ? -13.850 7.164 16.164 1.00 97.88 267 LEU A N 1
ATOM 2049 C CA . LEU A 1 267 ? -14.081 5.734 15.963 1.00 97.88 267 LEU A CA 1
ATOM 2050 C C . LEU A 1 267 ? -15.449 5.331 16.526 1.00 97.88 267 LEU A C 1
ATOM 2052 O O . LEU A 1 267 ? -15.734 5.563 17.699 1.00 97.88 267 LEU A O 1
ATOM 2056 N N . LYS A 1 268 ? -16.289 4.729 15.679 1.00 95.56 268 LYS A N 1
ATOM 2057 C CA . LYS A 1 268 ? -17.654 4.287 16.010 1.00 95.56 268 LYS A CA 1
ATOM 2058 C C . LYS A 1 268 ? -17.789 2.776 15.981 1.00 95.56 268 LYS A C 1
ATOM 2060 O O . LYS A 1 268 ? -18.575 2.235 16.747 1.00 95.56 268 LYS A O 1
ATOM 2065 N N . ALA A 1 269 ? -17.059 2.103 15.098 1.00 91.25 269 ALA A N 1
ATOM 2066 C CA . ALA A 1 269 ? -17.141 0.661 14.937 1.00 91.25 269 ALA A CA 1
ATOM 2067 C C . ALA A 1 269 ? -15.757 0.039 14.759 1.00 91.25 269 ALA A C 1
ATOM 2069 O O . ALA A 1 269 ? -14.891 0.573 14.060 1.00 91.25 269 ALA A O 1
ATOM 2070 N N . ARG A 1 270 ? -15.570 -1.116 15.388 1.00 87.62 270 ARG A N 1
ATOM 2071 C CA . ARG A 1 270 ? -14.386 -1.949 15.251 1.00 87.62 270 ARG A CA 1
ATOM 2072 C C . ARG A 1 270 ? -14.813 -3.392 15.008 1.00 87.62 270 ARG A C 1
ATOM 2074 O O . ARG A 1 270 ? -15.712 -3.897 15.678 1.00 87.62 270 ARG A O 1
ATOM 2081 N N . VAL A 1 271 ? -14.145 -4.024 14.052 1.00 81.88 271 VAL A N 1
ATOM 2082 C CA . VAL A 1 271 ? -14.372 -5.415 13.669 1.00 81.88 271 VAL A CA 1
ATOM 2083 C C . VAL A 1 271 ? -13.090 -6.193 13.909 1.00 81.88 271 VAL A C 1
ATOM 2085 O O . VAL A 1 271 ? -12.066 -5.851 13.321 1.00 81.88 271 VAL A O 1
ATOM 2088 N N . ASP A 1 272 ? -13.113 -7.182 14.794 1.00 81.00 272 ASP A N 1
ATOM 2089 C CA . ASP A 1 272 ? -11.951 -8.011 15.118 1.00 81.00 272 ASP A CA 1
ATOM 2090 C C . ASP A 1 272 ? -12.348 -9.434 15.547 1.00 81.00 272 ASP A C 1
ATOM 2092 O O . ASP A 1 272 ? -13.527 -9.785 15.593 1.00 81.00 272 ASP A O 1
ATOM 2096 N N . ASN A 1 273 ? -11.334 -10.258 15.827 1.00 76.81 273 ASN A N 1
ATOM 2097 C CA . ASN A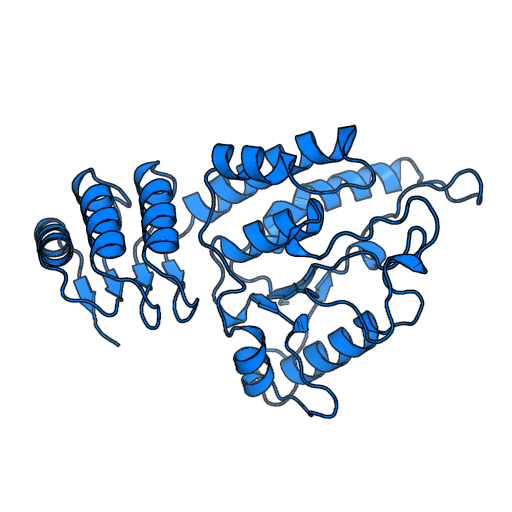 1 273 ? -11.476 -11.682 16.140 1.00 76.81 273 ASN A CA 1
ATOM 2098 C C . ASN A 1 273 ? -11.532 -11.979 17.654 1.00 76.81 273 ASN A C 1
ATOM 2100 O O . ASN A 1 273 ? -11.428 -13.140 18.043 1.00 76.81 273 ASN A O 1
ATOM 2104 N N . THR A 1 274 ? -11.608 -10.970 18.532 1.00 77.31 274 THR A N 1
ATOM 2105 C CA . THR A 1 274 ? -11.232 -11.138 19.950 1.00 77.31 274 THR A CA 1
ATOM 2106 C C . THR A 1 274 ? -12.231 -10.550 20.950 1.00 77.31 274 THR A C 1
ATOM 2108 O O . THR A 1 274 ? -12.963 -9.604 20.678 1.00 77.31 274 THR A O 1
ATOM 2111 N N . GLU A 1 275 ? -12.233 -11.111 22.159 1.00 81.81 275 GLU A N 1
ATOM 2112 C CA . GLU A 1 275 ? -12.938 -10.589 23.336 1.00 81.81 275 GLU A CA 1
ATOM 2113 C C . GLU A 1 275 ? -11.971 -10.108 24.421 1.00 81.81 275 GLU A C 1
ATOM 2115 O O . GLU A 1 275 ? -12.312 -10.129 25.606 1.00 81.81 275 GLU A O 1
ATOM 2120 N N . GLN A 1 276 ? -10.763 -9.680 24.039 1.00 91.88 276 GLN A N 1
ATOM 2121 C CA . GLN A 1 276 ? -9.761 -9.244 25.006 1.00 91.88 276 GLN A CA 1
ATOM 2122 C C . GLN A 1 276 ? -10.383 -8.221 25.993 1.00 91.88 276 GLN A C 1
ATOM 2124 O O . GLN A 1 276 ? -10.901 -7.181 25.559 1.00 91.88 276 GLN A O 1
ATOM 2129 N N . PRO A 1 277 ? -10.395 -8.502 27.316 1.00 92.81 277 PRO A N 1
ATOM 2130 C CA . PRO A 1 277 ? -11.261 -7.783 28.255 1.00 92.81 277 PRO A CA 1
ATOM 2131 C C . PRO A 1 277 ? -11.008 -6.276 28.355 1.00 92.81 277 PRO A C 1
ATOM 2133 O O . PRO A 1 277 ? -11.953 -5.498 28.505 1.00 92.81 277 PRO A O 1
ATOM 2136 N N . GLU A 1 278 ? -9.749 -5.847 28.274 1.00 94.00 278 GLU A N 1
ATOM 2137 C CA . GLU A 1 278 ? -9.368 -4.434 28.367 1.00 94.00 278 GLU A CA 1
ATOM 2138 C C . GLU A 1 278 ? -9.835 -3.661 27.137 1.00 94.00 278 GLU A C 1
ATOM 2140 O O . GLU A 1 278 ? -10.414 -2.578 27.254 1.00 94.00 278 GLU A O 1
ATOM 2145 N N . LEU A 1 279 ? -9.646 -4.244 25.957 1.00 92.06 279 LEU A N 1
ATOM 2146 C CA . LEU A 1 279 ? -10.088 -3.678 24.697 1.00 92.06 279 LEU A CA 1
ATOM 2147 C C . LEU A 1 279 ? -11.614 -3.560 24.652 1.00 92.06 279 LEU A C 1
ATOM 2149 O O . LEU A 1 279 ? -12.138 -2.499 24.298 1.00 92.06 279 LEU A O 1
ATOM 2153 N N . VAL A 1 280 ? -12.331 -4.603 25.085 1.00 93.75 280 VAL A N 1
ATOM 2154 C CA . VAL A 1 280 ? -13.796 -4.586 25.200 1.00 93.75 280 VAL A CA 1
ATOM 2155 C C . VAL A 1 280 ? -14.255 -3.495 26.170 1.00 93.75 280 VAL A C 1
ATOM 2157 O O . VAL A 1 280 ? -15.188 -2.747 25.863 1.00 93.75 280 VAL A O 1
ATOM 2160 N N . ALA A 1 281 ? -13.605 -3.367 27.330 1.00 95.31 281 ALA A N 1
ATOM 2161 C CA . ALA A 1 281 ? -13.939 -2.351 28.323 1.00 95.31 281 ALA A CA 1
ATOM 2162 C C . ALA A 1 281 ? -13.731 -0.924 27.787 1.00 95.31 281 ALA A C 1
ATOM 2164 O O . ALA A 1 281 ? -14.604 -0.067 27.959 1.00 95.31 281 ALA A O 1
ATOM 2165 N N . VAL A 1 282 ? -12.615 -0.670 27.096 1.00 96.00 282 VAL A N 1
ATOM 2166 C CA . VAL A 1 282 ? -12.321 0.634 26.483 1.00 96.00 282 VAL A CA 1
ATOM 2167 C C . VAL A 1 282 ? -13.323 0.963 25.377 1.00 96.00 282 VAL A C 1
ATOM 2169 O O . VAL A 1 282 ? -13.850 2.078 25.354 1.00 96.00 282 VAL A O 1
ATOM 2172 N N . CYS A 1 283 ? -13.649 0.003 24.507 1.00 94.50 283 CYS A N 1
ATOM 2173 C CA . CYS A 1 283 ? -14.623 0.210 23.434 1.00 94.50 283 CYS A CA 1
ATOM 2174 C C . CYS A 1 283 ? -16.012 0.540 23.991 1.00 94.50 283 CYS A C 1
ATOM 2176 O O . CYS A 1 283 ? -16.605 1.540 23.588 1.00 94.50 283 CYS A O 1
ATOM 2178 N N . LYS A 1 284 ? -16.487 -0.208 24.999 1.00 94.56 284 LYS A N 1
ATOM 2179 C CA . LYS A 1 284 ? -17.756 0.084 25.691 1.00 94.56 284 LYS A CA 1
ATOM 2180 C C . LYS A 1 284 ? -17.763 1.480 26.311 1.00 94.56 284 LYS A C 1
ATOM 2182 O O . LYS A 1 284 ? -18.712 2.230 26.102 1.00 94.56 284 LYS A O 1
ATOM 2187 N N . LYS A 1 285 ? -16.696 1.856 27.026 1.00 96.62 285 LYS A N 1
ATOM 2188 C CA . LYS A 1 285 ? -16.574 3.183 27.654 1.00 96.62 285 LYS A CA 1
ATOM 2189 C C . LYS A 1 285 ? -16.638 4.319 26.628 1.00 96.62 285 LYS A C 1
ATOM 2191 O O . LYS A 1 285 ? -17.156 5.387 26.938 1.00 96.62 285 LYS A O 1
ATOM 2196 N N . ARG A 1 286 ? -16.110 4.097 25.423 1.00 96.25 286 ARG A N 1
ATOM 2197 C CA . ARG A 1 286 ? -16.095 5.079 24.330 1.00 96.25 286 ARG A CA 1
ATOM 2198 C C . ARG A 1 286 ? -17.302 5.003 23.391 1.00 96.25 286 ARG A C 1
ATOM 2200 O O . ARG A 1 286 ? -17.368 5.797 22.460 1.00 96.25 286 ARG A O 1
ATOM 2207 N N . GLY A 1 287 ? -18.238 4.080 23.614 1.00 95.50 287 GLY A N 1
ATOM 2208 C CA . GLY A 1 287 ? -19.380 3.872 22.719 1.00 95.50 287 GLY A CA 1
ATOM 2209 C C . GLY A 1 287 ? -18.997 3.306 21.345 1.00 95.50 287 GLY A C 1
ATOM 2210 O O . GLY A 1 287 ? -19.732 3.505 20.383 1.00 95.50 287 GLY A O 1
ATOM 2211 N N . ILE A 1 288 ? -17.854 2.620 21.242 1.00 95.62 288 ILE A N 1
ATOM 2212 C CA . ILE A 1 288 ? -17.404 1.956 20.015 1.00 95.62 288 ILE A CA 1
ATOM 2213 C C . ILE A 1 288 ? -18.128 0.610 19.907 1.00 95.62 288 ILE A C 1
ATOM 2215 O O . ILE A 1 288 ? -18.004 -0.244 20.788 1.00 95.62 288 ILE A O 1
ATOM 2219 N N . HIS A 1 289 ? -18.877 0.420 18.824 1.00 92.44 289 HIS A N 1
ATOM 2220 C CA . HIS A 1 289 ? -19.530 -0.840 18.501 1.00 92.44 289 HIS A CA 1
ATOM 2221 C C . HIS A 1 289 ? -18.494 -1.904 18.129 1.00 92.44 289 HIS A C 1
ATOM 2223 O O . HIS A 1 289 ? -17.605 -1.657 17.315 1.00 92.44 289 HIS A O 1
ATOM 2229 N N . LEU A 1 290 ? -18.636 -3.089 18.718 1.00 86.44 290 LEU A N 1
ATOM 2230 C CA . LEU A 1 290 ? -17.813 -4.256 18.432 1.00 86.44 290 LEU A CA 1
ATOM 2231 C C . LEU A 1 290 ? -18.653 -5.268 17.658 1.00 86.44 290 LEU A C 1
ATOM 2233 O O . LEU A 1 290 ? -19.677 -5.724 18.170 1.00 86.44 290 LEU A O 1
ATOM 2237 N N . SER A 1 291 ? -18.216 -5.621 16.453 1.00 81.50 291 SER A N 1
ATOM 2238 C CA . SER A 1 291 ? -18.836 -6.673 15.641 1.00 81.50 291 SER A CA 1
ATOM 2239 C C . SER A 1 291 ? -17.841 -7.790 15.351 1.00 81.50 291 SER A C 1
ATOM 2241 O O . SER A 1 291 ? -16.670 -7.513 15.099 1.00 81.50 291 SER A O 1
ATOM 2243 N N . ARG A 1 292 ? -18.329 -9.034 15.343 1.00 69.56 292 ARG A N 1
ATOM 2244 C CA . ARG A 1 292 ? -17.568 -10.227 14.949 1.00 69.56 292 ARG A CA 1
ATOM 2245 C C . ARG A 1 292 ? -18.004 -10.657 13.558 1.00 69.56 292 ARG A C 1
ATOM 2247 O O . ARG A 1 292 ? -19.208 -10.658 13.298 1.00 69.56 292 ARG A O 1
ATOM 2254 N N . PHE A 1 293 ? -17.046 -11.031 12.722 1.00 58.47 293 PHE A N 1
ATOM 2255 C CA . PHE A 1 293 ? -17.269 -11.732 11.463 1.00 58.47 293 PHE A CA 1
ATOM 2256 C C . PHE A 1 293 ? -16.270 -12.874 11.370 1.00 58.47 293 PHE A C 1
ATOM 2258 O O . PHE A 1 293 ? -15.111 -12.643 11.784 1.00 58.47 293 PHE A O 1
#